Protein AF-A0A832ALT2-F1 (afdb_monomer_lite)

Structure (mmCIF, N/CA/C/O backbone):
data_AF-A0A832ALT2-F1
#
_entry.id   AF-A0A832ALT2-F1
#
loop_
_atom_site.group_PDB
_atom_site.id
_atom_site.type_symbol
_atom_site.label_atom_id
_atom_site.label_alt_id
_atom_site.label_comp_id
_atom_site.label_asym_id
_atom_site.label_entity_id
_atom_site.label_seq_id
_atom_site.pdbx_PDB_ins_code
_atom_site.Cartn_x
_atom_site.Cartn_y
_atom_site.Cartn_z
_atom_site.occupancy
_atom_site.B_iso_or_equiv
_atom_site.auth_seq_id
_atom_site.auth_comp_id
_atom_site.auth_asym_id
_atom_site.auth_atom_id
_atom_site.pdbx_PDB_model_num
ATOM 1 N N . MET A 1 1 ? -26.492 -22.035 75.663 1.00 55.47 1 MET A N 1
ATOM 2 C CA . MET A 1 1 ? -26.886 -22.664 74.379 1.00 55.47 1 MET A CA 1
ATOM 3 C C . MET A 1 1 ? -26.229 -22.007 73.159 1.00 55.47 1 MET A C 1
ATOM 5 O O . MET A 1 1 ? -25.799 -22.738 72.280 1.00 55.47 1 MET A O 1
ATOM 9 N N . LEU A 1 2 ? -26.019 -20.683 73.147 1.00 53.12 2 LEU A N 1
ATOM 10 C CA . LEU A 1 2 ? -25.371 -19.940 72.047 1.00 53.12 2 LEU A CA 1
ATOM 11 C C . LEU A 1 2 ? -23.963 -20.443 71.637 1.00 53.12 2 LEU A C 1
ATOM 13 O O . LEU A 1 2 ? -23.667 -20.552 70.454 1.00 53.12 2 LEU A O 1
ATOM 17 N N . LYS A 1 3 ? -23.114 -20.841 72.600 1.00 52.59 3 LYS A N 1
ATOM 18 C CA . LYS A 1 3 ? -21.759 -21.372 72.327 1.00 52.59 3 LYS A CA 1
ATOM 19 C C . LYS A 1 3 ? -21.738 -22.703 71.560 1.00 52.59 3 LYS A C 1
ATOM 21 O O . LYS A 1 3 ? -20.773 -22.965 70.860 1.00 52.59 3 LYS A O 1
ATOM 26 N N . ARG A 1 4 ? -22.777 -23.541 71.679 1.00 53.66 4 ARG A N 1
ATOM 27 C CA . ARG A 1 4 ? -22.851 -24.822 70.946 1.00 53.66 4 ARG A CA 1
ATOM 28 C C . ARG A 1 4 ? -23.316 -24.625 69.502 1.00 53.66 4 ARG A C 1
ATOM 30 O O . A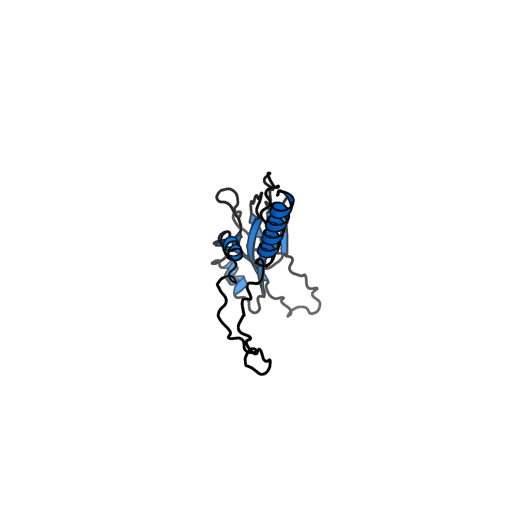RG A 1 4 ? -22.861 -25.344 68.625 1.00 53.66 4 ARG A O 1
ATOM 37 N N . ILE A 1 5 ? -24.150 -23.614 69.259 1.00 60.47 5 ILE A N 1
ATOM 38 C CA . ILE A 1 5 ? -24.626 -23.250 67.918 1.00 60.47 5 ILE A CA 1
ATOM 39 C C . ILE A 1 5 ? -23.485 -22.625 67.101 1.00 60.47 5 ILE A C 1
ATOM 41 O O . ILE A 1 5 ? -23.291 -23.010 65.955 1.00 60.47 5 ILE A O 1
ATOM 45 N N . LEU A 1 6 ? -22.660 -21.769 67.723 1.00 55.25 6 LEU A N 1
ATOM 46 C CA . LEU A 1 6 ? -21.513 -21.135 67.059 1.00 55.25 6 LEU A CA 1
ATOM 47 C C . LEU A 1 6 ? -20.457 -22.151 66.578 1.00 55.25 6 LEU A C 1
ATOM 49 O O . LEU A 1 6 ? -19.887 -21.996 65.502 1.00 55.25 6 LEU A O 1
ATOM 53 N N . VAL A 1 7 ? -20.213 -23.209 67.361 1.00 62.97 7 VAL A N 1
ATOM 54 C CA . VAL A 1 7 ? -19.255 -24.271 67.003 1.00 62.97 7 VAL A CA 1
ATOM 55 C C . VAL A 1 7 ? -19.782 -25.126 65.848 1.00 62.97 7 VAL A C 1
ATOM 57 O O . VAL A 1 7 ? -19.014 -25.469 64.955 1.00 62.97 7 VAL A O 1
ATOM 60 N N . LEU A 1 8 ? -21.088 -25.412 65.808 1.00 58.88 8 LEU A N 1
ATOM 61 C CA . LEU A 1 8 ? -21.700 -26.149 64.697 1.00 58.88 8 LEU A CA 1
ATOM 62 C C . LEU A 1 8 ? -21.696 -25.347 63.386 1.00 58.88 8 LEU A C 1
ATOM 64 O O . LEU A 1 8 ? -21.443 -25.924 62.331 1.00 58.88 8 LEU A O 1
ATOM 68 N N . THR A 1 9 ? -21.897 -24.026 63.436 1.00 60.84 9 THR A N 1
ATOM 69 C CA . THR A 1 9 ? -21.815 -23.174 62.237 1.00 60.84 9 THR A CA 1
ATOM 70 C C . THR A 1 9 ? -20.384 -23.012 61.724 1.00 60.84 9 THR A C 1
ATOM 72 O O . THR A 1 9 ? -20.178 -22.995 60.513 1.00 60.84 9 THR A O 1
ATOM 75 N N . LEU A 1 10 ? -19.383 -22.967 62.615 1.00 58.94 10 LEU A N 1
ATOM 76 C CA . LEU A 1 10 ? -17.975 -22.887 62.207 1.00 58.94 10 LEU A CA 1
ATOM 77 C C . LEU A 1 10 ? -17.486 -24.199 61.569 1.00 58.94 10 LEU A C 1
ATOM 79 O O . LEU A 1 10 ? -16.724 -24.172 60.607 1.00 58.94 10 LEU A O 1
ATOM 83 N N . LEU A 1 11 ? -17.959 -25.347 62.070 1.00 57.28 11 LEU A N 1
ATOM 84 C CA . LEU A 1 11 ? -17.593 -26.662 61.538 1.00 57.28 11 LEU A CA 1
ATOM 85 C C . LEU A 1 11 ? -18.241 -26.934 60.169 1.00 57.28 11 LEU A C 1
ATOM 87 O O . LEU A 1 11 ? -17.609 -27.527 59.300 1.00 57.28 11 LEU A O 1
ATOM 91 N N . SER A 1 12 ? -19.470 -26.454 59.945 1.00 57.53 12 SER A N 1
ATOM 92 C CA . SER A 1 12 ? -20.156 -26.586 58.650 1.00 57.53 12 SER A CA 1
ATOM 93 C C . SER A 1 12 ? -19.537 -25.695 57.560 1.00 57.53 12 SER A C 1
ATOM 95 O O . SER A 1 12 ? -19.446 -26.113 56.408 1.00 57.53 12 SER A O 1
ATOM 97 N N . GLY A 1 13 ? -19.019 -24.513 57.923 1.00 58.12 13 GLY A N 1
ATOM 98 C CA . GLY A 1 13 ? -18.281 -23.640 56.999 1.00 58.12 13 GLY A CA 1
ATOM 99 C C . GLY A 1 13 ? -16.938 -24.224 56.542 1.00 58.12 13 GLY A C 1
ATOM 100 O O . GLY A 1 13 ? -16.581 -24.085 55.377 1.00 58.12 13 GLY A O 1
ATOM 101 N N . LEU A 1 14 ? -16.233 -24.943 57.425 1.00 55.97 14 LEU A N 1
ATOM 102 C CA . LEU A 1 14 ? -14.943 -25.570 57.105 1.00 55.97 14 LEU A CA 1
ATOM 103 C C . LEU A 1 14 ? -15.088 -26.804 56.189 1.00 55.97 14 LEU A C 1
ATOM 105 O O . LEU A 1 14 ? -14.214 -27.082 55.369 1.00 55.97 14 LEU A O 1
ATOM 109 N N . LEU A 1 15 ? -16.213 -27.521 56.287 1.00 55.88 15 LEU A N 1
ATOM 110 C CA . LEU A 1 15 ? -16.548 -28.636 55.390 1.00 55.88 15 LEU A CA 1
ATOM 111 C C . LEU A 1 15 ? -16.975 -28.162 53.990 1.00 55.88 15 LEU A C 1
ATOM 113 O O . LEU A 1 15 ? -16.699 -28.850 53.011 1.00 55.88 15 LEU A O 1
ATOM 117 N N . ALA A 1 16 ? -17.571 -26.971 53.868 1.00 57.47 16 ALA A N 1
ATOM 118 C CA . ALA A 1 16 ? -17.923 -26.386 52.572 1.00 57.47 16 ALA A CA 1
ATOM 119 C C . ALA A 1 16 ? -16.702 -25.852 51.793 1.00 57.47 16 ALA A C 1
ATOM 121 O O . ALA A 1 16 ? -16.733 -25.805 50.566 1.00 57.47 16 ALA A O 1
ATOM 122 N N . SER A 1 17 ? -15.600 -25.514 52.477 1.00 54.78 17 SER A N 1
ATOM 123 C CA . SER A 1 17 ? -14.349 -25.071 51.837 1.00 54.78 17 SER A CA 1
ATOM 124 C C . SER A 1 17 ? -13.487 -26.195 51.244 1.00 54.78 17 SER A C 1
ATOM 126 O O . SER A 1 17 ? -12.517 -25.894 50.558 1.00 54.78 17 SER A O 1
ATOM 128 N N . MET A 1 18 ? -13.828 -27.474 51.457 1.00 55.78 18 MET A N 1
ATOM 129 C CA . MET A 1 18 ? -13.120 -28.608 50.832 1.00 55.78 18 MET A CA 1
ATOM 130 C C . MET A 1 18 ? -13.790 -29.138 49.554 1.00 55.78 18 MET A C 1
ATOM 132 O O . MET A 1 18 ? -13.273 -30.059 48.932 1.00 55.78 18 MET A O 1
ATOM 136 N N . ALA A 1 19 ? -14.911 -28.548 49.126 1.00 56.38 19 ALA A N 1
ATOM 137 C CA . ALA A 1 19 ? -15.573 -28.883 47.860 1.00 56.38 19 ALA A CA 1
ATOM 138 C C . ALA A 1 19 ? -15.170 -27.952 46.693 1.00 56.38 19 ALA A C 1
ATOM 140 O O . ALA A 1 19 ? -15.783 -27.990 45.627 1.00 56.38 19 ALA A O 1
ATOM 141 N N . GLY A 1 20 ? -14.158 -27.099 46.890 1.00 53.84 20 GLY A N 1
ATOM 142 C CA . GLY A 1 20 ? -13.633 -26.185 45.877 1.00 53.84 20 GLY A CA 1
ATOM 143 C C . GLY A 1 20 ? -12.270 -26.634 45.354 1.00 53.84 20 GLY A C 1
ATOM 144 O O . GLY A 1 20 ? -11.286 -26.541 46.077 1.00 53.84 20 GLY A O 1
ATOM 145 N N . CYS A 1 21 ? -12.243 -27.037 44.080 1.00 57.75 21 CYS A N 1
ATOM 146 C CA . CYS A 1 21 ? -11.074 -27.303 43.226 1.00 57.75 21 CYS A CA 1
ATOM 147 C C . CYS A 1 21 ? -10.346 -28.652 43.400 1.00 57.75 21 CYS A C 1
ATOM 149 O O . CYS A 1 21 ? -9.280 -28.734 43.992 1.00 57.75 21 CYS A O 1
ATOM 151 N N . SER A 1 22 ? -10.833 -29.678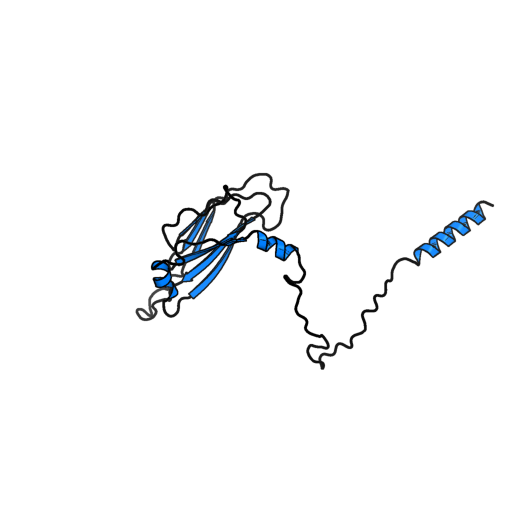 42.702 1.00 43.88 22 SER A N 1
ATOM 152 C CA . SER A 1 22 ? -10.097 -30.168 41.526 1.00 43.88 22 SER A CA 1
ATOM 153 C C . SER A 1 22 ? -11.078 -30.884 40.606 1.00 43.88 22 SER A C 1
ATOM 155 O O . SER A 1 22 ? -11.559 -31.973 40.908 1.00 43.88 22 SER A O 1
ATOM 157 N N . LYS A 1 23 ? -11.422 -30.262 39.476 1.00 45.81 23 LYS A N 1
ATOM 158 C CA . LYS A 1 23 ? -11.780 -31.067 38.312 1.00 45.81 23 LYS A CA 1
ATOM 159 C C . LYS A 1 23 ? -10.454 -31.616 37.810 1.00 45.81 23 LYS A C 1
ATOM 161 O O . LYS A 1 23 ? -9.811 -30.970 36.985 1.00 45.81 23 LYS A O 1
ATOM 166 N N . ASP A 1 24 ? -10.068 -32.782 38.317 1.00 47.28 24 ASP A N 1
ATOM 167 C CA . ASP A 1 24 ? -9.125 -33.644 37.619 1.00 47.28 24 ASP A CA 1
ATOM 168 C C . ASP A 1 24 ? -9.802 -34.010 36.302 1.00 47.28 24 ASP A C 1
ATOM 170 O O . ASP A 1 24 ? -10.563 -34.971 36.183 1.00 47.28 24 ASP A O 1
ATOM 174 N N . SER A 1 25 ? -9.578 -33.167 35.301 1.00 45.62 25 SER A N 1
ATOM 175 C CA . SER A 1 25 ? -9.679 -33.601 33.925 1.00 45.62 25 SER A CA 1
ATOM 176 C C . SER A 1 25 ? -8.489 -34.530 33.777 1.00 45.62 25 SER A C 1
ATOM 178 O O . SER A 1 25 ? -7.381 -34.074 33.509 1.00 45.62 25 SER A O 1
ATOM 180 N N . ALA A 1 26 ? -8.691 -35.815 34.072 1.00 46.59 26 ALA A N 1
ATOM 181 C CA . ALA A 1 26 ? -7.773 -36.853 33.652 1.00 46.59 26 ALA A CA 1
ATOM 182 C C . ALA A 1 26 ? -7.756 -36.795 32.124 1.00 46.59 26 ALA A C 1
ATOM 184 O O . ALA A 1 26 ? -8.550 -37.444 31.444 1.00 46.59 26 ALA A O 1
ATOM 185 N N . SER A 1 27 ? -6.909 -35.917 31.589 1.00 52.47 27 SER A N 1
ATOM 186 C CA . SER A 1 27 ? -6.460 -36.026 30.218 1.00 52.47 27 SER A CA 1
ATOM 187 C C . SER A 1 27 ? -5.858 -37.425 30.146 1.00 52.47 27 SER A C 1
ATOM 189 O O . SER A 1 27 ? -5.028 -37.736 31.007 1.00 52.47 27 SER A O 1
ATOM 191 N N . PRO A 1 28 ? -6.329 -38.308 29.251 1.00 57.75 28 PRO A N 1
ATOM 192 C CA . PRO A 1 28 ? -5.763 -39.642 29.155 1.00 57.75 28 PRO A CA 1
ATOM 193 C C . PRO A 1 28 ? -4.247 -39.486 29.042 1.00 57.75 28 PRO A C 1
ATOM 195 O O . PRO A 1 28 ? -3.777 -38.701 28.217 1.00 57.75 28 PRO A O 1
ATOM 198 N N . GLU A 1 29 ? -3.500 -40.159 29.920 1.00 57.25 29 GLU A N 1
ATOM 199 C CA . GLU A 1 29 ? -2.045 -40.243 29.836 1.00 57.25 29 GLU A CA 1
ATOM 200 C C . GLU A 1 29 ? -1.718 -40.943 28.518 1.00 57.25 29 GLU A C 1
ATOM 202 O O . GLU A 1 29 ? -1.646 -42.165 28.414 1.00 57.25 29 GLU A O 1
ATOM 207 N N . GLN A 1 30 ? -1.623 -40.152 27.458 1.00 63.81 30 GLN A N 1
ATOM 208 C CA . GLN A 1 30 ? -1.109 -40.601 26.189 1.00 63.81 30 GLN A CA 1
ATOM 209 C C . GLN A 1 30 ? 0.388 -40.774 26.434 1.00 63.81 30 GLN A C 1
ATOM 211 O O . GLN A 1 30 ? 1.071 -39.807 26.772 1.00 63.81 30 GLN A O 1
ATOM 216 N N . GLU A 1 31 ? 0.893 -42.008 26.359 1.00 69.62 31 GLU A N 1
ATOM 217 C CA . GLU A 1 31 ? 2.334 -42.268 26.397 1.00 69.62 31 GLU A CA 1
ATOM 218 C C . GLU A 1 31 ? 2.965 -41.639 25.154 1.00 69.62 31 GLU A C 1
ATOM 220 O O . GLU A 1 31 ? 3.117 -42.283 24.117 1.00 69.62 31 GLU A O 1
ATOM 225 N N . LEU A 1 32 ? 3.277 -40.350 25.252 1.00 78.44 32 LEU A N 1
ATOM 226 C CA . LEU A 1 32 ? 3.966 -39.590 24.228 1.00 78.44 32 LEU A CA 1
ATOM 227 C C . LEU A 1 32 ? 5.422 -40.040 24.222 1.00 78.44 32 LEU A C 1
ATOM 229 O O . LEU A 1 32 ? 6.174 -39.802 25.169 1.00 78.44 32 LEU A O 1
ATOM 233 N N . SER A 1 33 ? 5.822 -40.713 23.151 1.00 82.12 33 SER A N 1
ATOM 234 C CA . SER A 1 33 ? 7.193 -41.166 22.971 1.00 82.12 33 SER A CA 1
ATOM 235 C C . SER A 1 33 ? 7.767 -40.601 21.687 1.00 82.12 33 SER A C 1
ATOM 237 O O . SER A 1 33 ? 7.178 -40.728 20.619 1.00 82.12 33 SER A O 1
ATOM 239 N N . ILE A 1 34 ? 8.982 -40.057 21.768 1.00 81.94 34 ILE A N 1
ATOM 240 C CA . ILE A 1 34 ? 9.743 -39.584 20.599 1.00 81.94 34 ILE A CA 1
ATOM 241 C C . ILE A 1 34 ? 10.001 -40.730 19.600 1.00 81.94 34 ILE A C 1
ATOM 243 O O . ILE A 1 34 ? 10.222 -40.486 18.418 1.00 81.94 34 ILE A O 1
ATOM 247 N N . ALA A 1 35 ? 9.942 -41.989 20.051 1.00 88.31 35 ALA A N 1
ATOM 248 C CA . ALA A 1 35 ? 10.072 -43.158 19.183 1.00 88.31 35 ALA A CA 1
ATOM 249 C C . ALA A 1 35 ? 8.806 -43.450 18.351 1.00 88.31 35 ALA A C 1
ATOM 251 O O . ALA A 1 35 ? 8.868 -44.235 17.406 1.00 88.31 35 ALA A O 1
ATOM 252 N N . GLN A 1 36 ? 7.662 -42.852 18.694 1.00 87.25 36 GLN A N 1
ATOM 253 C CA . GLN A 1 36 ? 6.419 -42.978 17.937 1.00 87.25 36 GLN A CA 1
ATOM 254 C C . GLN A 1 36 ? 6.365 -41.934 16.817 1.00 87.25 36 GLN A C 1
ATOM 256 O O . GLN A 1 36 ? 6.928 -40.842 16.913 1.00 87.25 36 GLN A O 1
ATOM 261 N N . GLN A 1 37 ? 5.647 -42.257 15.742 1.00 84.12 37 GLN A N 1
ATOM 262 C CA . GLN A 1 37 ? 5.414 -41.326 14.641 1.00 84.12 37 GLN A CA 1
ATOM 263 C C . GLN A 1 37 ? 4.720 -40.056 15.166 1.00 84.12 37 GLN A C 1
ATOM 265 O O . GLN A 1 37 ? 3.749 -40.150 15.914 1.00 84.12 37 GLN A O 1
ATOM 270 N N . PHE A 1 38 ? 5.266 -38.882 14.826 1.00 85.44 38 PHE A N 1
ATOM 271 C CA . PHE A 1 38 ? 4.850 -37.574 15.360 1.00 85.44 38 PHE A CA 1
ATOM 272 C C . PHE A 1 38 ? 4.812 -37.498 16.899 1.00 85.44 38 PHE A C 1
ATOM 274 O O . PHE A 1 38 ? 4.021 -36.751 17.462 1.00 85.44 38 PHE A O 1
ATOM 281 N N . GLY A 1 39 ? 5.649 -38.271 17.600 1.00 88.44 39 GLY A N 1
ATOM 282 C CA . GLY A 1 39 ? 5.726 -38.232 19.063 1.00 88.44 39 GLY A CA 1
ATOM 283 C C . GLY A 1 39 ? 4.513 -38.834 19.781 1.00 88.44 39 GLY A C 1
ATOM 284 O O . GLY A 1 39 ? 4.313 -38.546 20.958 1.00 88.44 39 GLY A O 1
ATOM 285 N N . GLY A 1 40 ? 3.682 -39.614 19.077 1.00 86.38 40 GLY A N 1
ATOM 286 C CA . GLY A 1 40 ? 2.425 -40.150 19.610 1.00 86.38 40 GLY A CA 1
ATOM 287 C C . GLY A 1 40 ? 1.212 -39.240 19.386 1.00 86.38 40 GLY A C 1
ATOM 288 O O . GLY A 1 40 ? 0.096 -39.618 19.746 1.00 86.38 40 GLY A O 1
ATOM 289 N N . PHE A 1 41 ? 1.402 -38.076 18.754 1.00 84.88 41 PHE A N 1
ATOM 290 C CA . PHE A 1 41 ? 0.314 -37.201 18.325 1.00 84.88 41 PHE A CA 1
ATOM 291 C C . PHE A 1 41 ? -0.269 -37.658 16.983 1.00 84.88 41 PHE A C 1
ATOM 293 O O . PHE A 1 41 ? 0.451 -38.087 16.082 1.00 84.88 41 PHE A O 1
ATOM 300 N N . THR A 1 42 ? -1.589 -37.544 16.833 1.00 87.25 42 THR A N 1
ATOM 301 C CA . THR A 1 42 ? -2.243 -37.696 15.526 1.00 87.25 42 THR A CA 1
ATOM 302 C C . THR A 1 42 ? -2.317 -36.314 14.885 1.00 87.25 42 THR A C 1
ATOM 304 O O . THR A 1 42 ? -2.985 -35.453 15.455 1.00 87.25 42 THR A O 1
ATOM 307 N N . PRO A 1 43 ? -1.642 -36.061 13.750 1.00 88.25 43 PRO A N 1
ATOM 308 C CA . PRO A 1 43 ? -1.800 -34.799 13.047 1.00 88.25 43 PRO A CA 1
ATOM 309 C C . PRO A 1 43 ? -3.245 -34.696 12.558 1.00 88.25 43 PRO A C 1
ATOM 311 O O . PRO A 1 43 ? -3.734 -35.565 11.837 1.00 88.25 43 PRO A O 1
ATOM 314 N N . THR A 1 44 ? -3.930 -33.647 12.986 1.00 90.06 44 THR A N 1
ATOM 315 C CA . THR A 1 44 ? -5.255 -33.276 12.498 1.00 90.06 44 THR A CA 1
ATOM 316 C C . THR A 1 44 ? -5.156 -31.925 11.823 1.00 90.06 44 THR A C 1
ATOM 318 O O . THR A 1 44 ? -4.320 -31.108 12.213 1.00 90.06 44 THR A O 1
ATOM 321 N N . ASP A 1 45 ? -6.027 -31.683 10.848 1.00 92.81 45 ASP A N 1
ATOM 322 C CA . ASP A 1 45 ? -6.159 -30.352 10.274 1.00 92.81 45 ASP A CA 1
ATOM 323 C C . ASP A 1 45 ? -6.518 -29.362 11.380 1.00 92.81 45 ASP A C 1
ATOM 325 O O . ASP A 1 45 ? -7.374 -29.615 12.235 1.00 92.81 45 ASP A O 1
ATOM 329 N N . GLU A 1 46 ? -5.815 -28.242 11.374 1.00 89.44 46 GLU A N 1
ATOM 330 C CA . GLU A 1 46 ? -6.101 -27.145 12.270 1.00 89.44 46 GLU A CA 1
ATOM 331 C C . GLU A 1 46 ? -7.453 -26.516 11.921 1.00 89.44 46 GLU A C 1
ATOM 333 O O . GLU A 1 46 ? -7.866 -26.479 10.756 1.00 89.44 46 GLU A O 1
ATOM 338 N N . ALA A 1 47 ? -8.166 -26.025 12.938 1.00 89.38 47 ALA A N 1
ATOM 339 C CA . ALA A 1 47 ? -9.372 -25.248 12.696 1.00 89.38 47 ALA A CA 1
ATOM 340 C C . ALA A 1 47 ? -9.026 -24.038 11.805 1.00 89.38 47 ALA A C 1
ATOM 342 O O . ALA A 1 47 ? -7.945 -23.463 11.960 1.00 89.38 47 ALA A O 1
ATOM 343 N N . PRO A 1 48 ? -9.918 -23.612 10.891 1.00 83.62 48 PRO A N 1
ATOM 344 C CA . PRO A 1 48 ? -9.706 -22.391 10.124 1.00 83.62 48 PRO A CA 1
ATOM 345 C C . PRO A 1 48 ? -9.276 -21.240 11.035 1.00 83.62 48 PRO A C 1
ATOM 347 O O . PRO A 1 48 ? -9.820 -21.079 12.129 1.00 83.62 48 PRO A O 1
ATOM 350 N N . ASN A 1 49 ? -8.284 -20.469 10.589 1.00 81.81 49 ASN A N 1
ATOM 351 C CA . ASN A 1 49 ? -7.714 -19.359 11.352 1.00 81.81 49 ASN A CA 1
ATOM 352 C C . ASN A 1 49 ? -7.231 -19.765 12.755 1.00 81.81 49 ASN A C 1
ATOM 354 O O . ASN A 1 49 ? -7.392 -19.003 13.698 1.00 81.81 49 ASN A O 1
ATOM 358 N N . PHE A 1 50 ? -6.666 -20.969 12.915 1.00 88.56 50 PHE A N 1
ATOM 359 C CA . PHE A 1 50 ? -6.148 -21.471 14.199 1.00 88.56 50 PHE A CA 1
ATOM 360 C C . PHE A 1 50 ? -7.226 -21.537 15.303 1.00 88.56 50 PHE A C 1
ATOM 362 O O . PHE A 1 50 ? -6.923 -21.565 16.494 1.00 88.56 50 PHE A O 1
ATOM 369 N N . GLY A 1 51 ? -8.509 -21.547 14.914 1.00 86.00 51 GLY A N 1
ATOM 370 C CA . GLY A 1 51 ? -9.640 -21.449 15.839 1.00 86.00 51 GLY A CA 1
ATOM 371 C C . GLY A 1 51 ? -9.833 -20.061 16.460 1.00 86.00 51 GLY A C 1
ATOM 372 O O . GLY A 1 51 ? -10.644 -19.928 17.376 1.00 86.00 51 GLY A O 1
ATOM 373 N N . ASP A 1 52 ? -9.120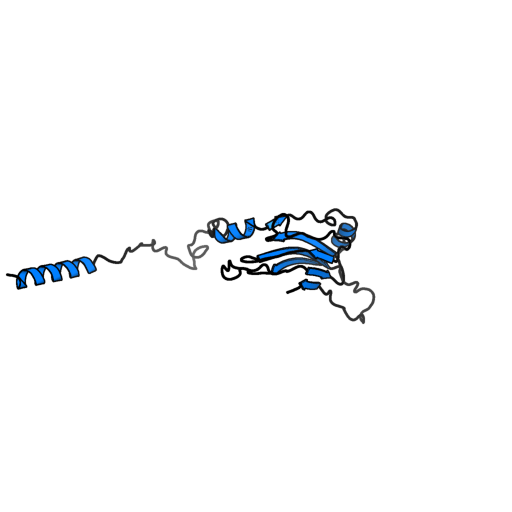 -19.045 15.970 1.00 82.31 52 ASP A N 1
ATOM 374 C CA . ASP A 1 52 ? -9.186 -17.671 16.451 1.00 82.31 52 ASP A CA 1
ATOM 375 C C . ASP A 1 52 ? -10.181 -16.842 15.605 1.00 82.31 52 ASP A C 1
ATOM 377 O O . ASP A 1 52 ? -9.937 -16.557 14.422 1.00 82.31 52 ASP A O 1
ATOM 381 N N . PRO A 1 53 ? -11.339 -16.455 16.173 1.00 79.69 53 PRO A N 1
ATOM 382 C CA . PRO A 1 53 ? -12.315 -15.638 15.463 1.00 79.69 53 PRO A CA 1
ATOM 383 C C . PRO A 1 53 ? -11.791 -14.229 15.149 1.00 79.69 53 PRO A C 1
ATOM 385 O O . PRO A 1 53 ? -12.216 -13.651 14.145 1.00 79.69 53 PRO A O 1
ATOM 388 N N . ASP A 1 54 ? -10.847 -13.694 15.926 1.00 73.44 54 ASP A N 1
ATOM 389 C CA . ASP A 1 54 ? -10.331 -12.335 15.747 1.00 73.44 54 ASP A CA 1
ATOM 390 C C . ASP A 1 54 ? -9.453 -12.242 14.491 1.00 73.44 54 ASP A C 1
ATOM 392 O O . ASP A 1 54 ? -9.524 -11.263 13.742 1.00 73.44 54 ASP A O 1
ATOM 396 N N . LEU A 1 55 ? -8.726 -13.318 14.162 1.00 69.81 55 LEU A N 1
ATOM 397 C CA . LEU A 1 55 ? -8.011 -13.442 12.885 1.00 69.81 55 LEU A CA 1
ATOM 398 C C . LEU A 1 55 ? -8.963 -13.407 11.680 1.00 69.81 55 LEU A C 1
ATOM 400 O O . LEU A 1 55 ? -8.598 -12.929 10.608 1.00 69.81 55 LEU A O 1
ATOM 404 N N . THR A 1 56 ? -10.199 -13.880 11.853 1.00 67.69 56 THR A N 1
ATOM 405 C CA . THR A 1 56 ? -11.226 -13.837 10.801 1.00 67.69 56 THR A CA 1
ATOM 406 C C . THR A 1 56 ? -11.790 -12.428 10.637 1.00 67.69 56 THR A C 1
ATOM 408 O O . THR A 1 56 ? -12.001 -11.971 9.514 1.00 67.69 56 THR A O 1
ATOM 411 N N . ALA A 1 57 ? -12.017 -11.728 11.751 1.00 68.69 57 ALA A N 1
ATOM 412 C CA . ALA A 1 57 ? -12.547 -10.370 11.750 1.00 68.69 57 ALA A CA 1
ATOM 413 C C . ALA A 1 57 ? -11.594 -9.379 11.062 1.00 68.69 57 ALA A C 1
ATOM 415 O O . ALA A 1 57 ? -12.053 -8.533 10.298 1.00 68.69 57 ALA A O 1
ATOM 416 N N . GLY A 1 58 ? -10.278 -9.530 11.250 1.00 64.38 58 GLY A N 1
ATOM 417 C CA . GLY A 1 58 ? -9.278 -8.683 10.587 1.00 64.38 58 GLY A CA 1
ATOM 418 C C . GLY A 1 58 ? -9.253 -8.813 9.057 1.00 64.38 58 GLY A C 1
ATOM 419 O O . GLY A 1 58 ? -8.975 -7.840 8.363 1.00 64.38 58 GLY A O 1
ATOM 420 N N . LEU A 1 59 ? -9.599 -9.984 8.509 1.00 63.91 59 LEU A N 1
ATOM 421 C CA . LEU A 1 59 ? -9.643 -10.212 7.057 1.00 63.91 59 LEU A CA 1
ATOM 422 C C . LEU A 1 59 ? -10.890 -9.616 6.386 1.00 63.91 59 LEU A C 1
ATOM 424 O O . LEU A 1 59 ? -10.868 -9.351 5.187 1.00 63.91 59 LEU A O 1
ATOM 428 N N . ALA A 1 60 ? -11.974 -9.399 7.138 1.00 61.75 60 ALA A N 1
ATOM 429 C CA . ALA A 1 60 ? -13.227 -8.850 6.609 1.00 61.75 60 ALA A CA 1
ATOM 430 C C . ALA A 1 60 ? -13.124 -7.367 6.203 1.00 61.75 60 ALA A C 1
ATOM 432 O O . ALA A 1 60 ? -14.032 -6.838 5.566 1.00 61.75 60 ALA A O 1
ATOM 433 N N . VAL A 1 61 ? -12.024 -6.713 6.577 1.00 78.88 61 VAL A N 1
ATOM 434 C CA . VAL A 1 61 ? -11.757 -5.286 6.372 1.00 78.88 61 VAL A CA 1
ATOM 435 C C . VAL A 1 61 ? -10.953 -5.035 5.081 1.00 78.88 61 VAL A C 1
ATOM 437 O O . VAL A 1 61 ? -10.706 -3.894 4.697 1.00 78.88 61 VAL A O 1
ATOM 440 N N . GLU A 1 62 ? -10.558 -6.097 4.369 1.00 88.12 62 GLU A N 1
ATOM 441 C CA . GLU A 1 62 ? -9.845 -5.995 3.094 1.00 88.12 62 GLU A CA 1
ATOM 442 C C . GLU A 1 62 ? -10.805 -6.037 1.899 1.00 88.12 62 GLU A C 1
ATOM 444 O O . GLU A 1 62 ? -11.626 -6.947 1.768 1.00 88.12 62 GLU A O 1
ATOM 449 N N . ALA A 1 63 ? -10.643 -5.096 0.970 1.00 91.50 63 ALA A N 1
ATOM 450 C CA . ALA A 1 63 ? -11.371 -5.066 -0.293 1.00 91.50 63 ALA A CA 1
ATOM 451 C C . ALA A 1 63 ? -10.409 -5.252 -1.469 1.00 91.50 63 ALA A C 1
ATOM 453 O O . ALA A 1 63 ? -9.324 -4.670 -1.509 1.00 91.50 63 ALA A O 1
ATOM 454 N N . GLU A 1 64 ? -10.799 -6.070 -2.449 1.00 93.62 64 GLU A N 1
ATOM 455 C CA . GLU A 1 64 ? -10.034 -6.190 -3.690 1.00 93.62 64 GLU A CA 1
ATOM 456 C C . GLU A 1 64 ? -10.077 -4.881 -4.478 1.00 93.62 64 GLU A C 1
ATOM 458 O O . GLU A 1 64 ? -11.131 -4.267 -4.640 1.00 93.62 64 GLU A O 1
ATOM 463 N N . TYR A 1 65 ? -8.920 -4.480 -4.998 1.00 93.62 65 TYR A N 1
ATOM 464 C CA . TYR A 1 65 ? -8.786 -3.294 -5.827 1.00 93.62 65 TYR A CA 1
ATOM 465 C C . TYR A 1 65 ? -8.476 -3.699 -7.269 1.00 93.62 65 TYR A C 1
ATOM 467 O O . TYR A 1 65 ? -7.498 -4.404 -7.532 1.00 93.62 65 TYR A O 1
ATOM 475 N N . ASN A 1 66 ? -9.308 -3.247 -8.210 1.00 93.19 66 ASN A N 1
ATOM 476 C CA . ASN A 1 66 ? -9.102 -3.497 -9.633 1.00 93.19 66 ASN A CA 1
ATOM 477 C C . ASN A 1 66 ? -8.171 -2.435 -10.232 1.00 93.19 66 ASN A C 1
ATOM 479 O O . ASN A 1 66 ? -8.618 -1.406 -10.739 1.00 93.19 66 ASN A O 1
ATOM 483 N N . ASP A 1 67 ? -6.867 -2.672 -10.122 1.00 91.19 67 ASP A N 1
ATOM 484 C CA . ASP A 1 67 ? -5.852 -1.753 -10.625 1.00 91.19 67 ASP A CA 1
ATOM 485 C C . ASP A 1 67 ? -5.867 -1.651 -12.154 1.00 91.19 67 ASP A C 1
ATOM 487 O O . ASP A 1 67 ? -5.813 -2.662 -12.854 1.00 91.19 67 ASP A O 1
ATOM 491 N N . ILE A 1 68 ? -5.867 -0.421 -12.676 1.00 91.25 68 ILE A N 1
ATOM 492 C CA . ILE A 1 68 ? -5.880 -0.147 -14.120 1.00 91.25 68 ILE A CA 1
ATOM 493 C C . ILE A 1 68 ? -4.677 -0.745 -14.856 1.00 91.25 68 ILE A C 1
ATOM 495 O O . ILE A 1 68 ? -4.746 -0.972 -16.063 1.00 91.25 68 ILE A O 1
ATOM 499 N N . TYR A 1 69 ? -3.570 -0.987 -14.149 1.00 88.81 69 TYR A N 1
ATOM 500 C CA . TYR A 1 69 ? -2.380 -1.558 -14.751 1.00 88.81 69 TYR A CA 1
ATOM 501 C C . TYR A 1 69 ? -2.433 -3.080 -14.839 1.00 88.81 69 TYR A C 1
ATOM 503 O O . TYR A 1 69 ? -1.645 -3.622 -15.603 1.00 88.81 69 TYR A O 1
ATOM 511 N N . LEU A 1 70 ? -3.343 -3.768 -14.139 1.00 85.62 70 LEU A N 1
ATOM 512 C CA . LEU A 1 70 ? -3.356 -5.234 -14.065 1.00 85.62 70 LEU A CA 1
ATOM 513 C C . LEU A 1 70 ? -3.428 -5.911 -15.444 1.00 85.62 70 LEU A C 1
ATOM 515 O O . LEU A 1 70 ? -2.720 -6.884 -15.676 1.00 85.62 70 LEU A O 1
ATOM 519 N N . ASP A 1 71 ? -4.221 -5.345 -16.354 1.00 80.38 71 ASP A N 1
ATOM 520 C CA . ASP A 1 71 ? -4.425 -5.847 -17.720 1.00 80.38 71 ASP A CA 1
ATOM 521 C C . ASP A 1 71 ? -3.799 -4.918 -18.779 1.00 80.38 71 ASP A C 1
ATOM 523 O O . ASP A 1 71 ? -4.197 -4.895 -19.946 1.00 80.38 71 ASP A O 1
ATOM 527 N N . SER A 1 72 ? -2.846 -4.077 -18.369 1.00 80.56 72 SER A N 1
ATOM 528 C CA . SER A 1 72 ? -2.213 -3.104 -19.259 1.00 80.56 72 SER A CA 1
ATOM 529 C C . SER A 1 72 ? -0.986 -3.681 -19.966 1.00 80.56 72 SER A C 1
ATOM 531 O O . SER A 1 72 ? -0.221 -4.462 -19.398 1.00 80.56 72 SER A O 1
ATOM 533 N N . LEU A 1 73 ? -0.710 -3.189 -21.178 1.00 72.38 73 LEU A N 1
ATOM 534 C CA . LEU A 1 73 ? 0.551 -3.481 -21.876 1.00 72.38 73 LEU A CA 1
ATOM 535 C C . LEU A 1 73 ? 1.783 -3.064 -21.050 1.00 72.38 73 LEU A C 1
ATOM 537 O O . LEU A 1 73 ? 2.846 -3.676 -21.160 1.00 72.38 73 LEU A O 1
ATOM 541 N N . ASP A 1 74 ? 1.643 -2.048 -20.195 1.00 71.75 74 ASP A N 1
ATOM 542 C CA . ASP A 1 74 ? 2.707 -1.598 -19.299 1.00 71.75 74 ASP A CA 1
ATOM 543 C C . ASP A 1 74 ? 3.034 -2.632 -18.218 1.00 71.75 74 ASP A C 1
ATOM 545 O O . ASP A 1 74 ? 4.200 -2.741 -17.827 1.00 71.75 74 ASP A O 1
ATOM 549 N N . TYR A 1 75 ? 2.049 -3.403 -17.757 1.00 75.94 75 TYR A N 1
ATOM 550 C CA . TYR A 1 75 ? 2.257 -4.524 -16.842 1.00 75.94 75 TYR A CA 1
ATOM 551 C C . TYR A 1 75 ? 2.923 -5.697 -17.550 1.00 75.94 75 TYR A C 1
ATOM 553 O O . TYR A 1 75 ? 3.962 -6.170 -17.085 1.00 75.94 75 TYR A O 1
ATOM 561 N N . ASP A 1 76 ? 2.422 -6.079 -18.726 1.00 75.25 76 ASP A N 1
ATOM 562 C CA . ASP A 1 76 ? 3.024 -7.143 -19.534 1.00 75.25 76 ASP A CA 1
ATOM 563 C C . ASP A 1 76 ? 4.487 -6.847 -19.884 1.00 75.25 76 ASP A C 1
ATOM 565 O O . ASP A 1 76 ? 5.318 -7.756 -19.891 1.00 75.25 76 ASP A O 1
ATOM 569 N N . SER A 1 77 ? 4.829 -5.575 -20.123 1.00 73.12 77 SER A N 1
ATOM 570 C CA . SER A 1 77 ? 6.205 -5.149 -20.417 1.00 73.12 77 SER A CA 1
ATOM 571 C C . SER A 1 77 ? 7.187 -5.388 -19.266 1.00 73.12 77 SER A C 1
ATOM 573 O O . SER A 1 77 ? 8.390 -5.483 -19.496 1.00 73.12 77 SER A O 1
ATOM 575 N N . VAL A 1 78 ? 6.684 -5.465 -18.031 1.00 71.00 78 VAL A N 1
ATOM 576 C CA . VAL A 1 78 ? 7.488 -5.621 -16.817 1.00 71.00 78 VAL A CA 1
ATOM 577 C C . VAL A 1 78 ? 7.448 -7.070 -16.347 1.00 71.00 78 VAL A C 1
ATOM 579 O O . VAL A 1 78 ? 8.497 -7.675 -16.151 1.00 71.00 78 VAL A O 1
ATOM 582 N N . VAL A 1 79 ? 6.263 -7.664 -16.217 1.00 77.12 79 VAL A N 1
ATOM 583 C CA . VAL A 1 79 ? 6.089 -9.010 -15.644 1.00 77.12 79 VAL A CA 1
ATOM 584 C C . VAL A 1 79 ? 6.658 -10.110 -16.534 1.00 77.12 79 VAL A C 1
ATOM 586 O O . VAL A 1 79 ? 7.150 -11.112 -16.020 1.00 77.12 79 VAL A O 1
ATOM 589 N N . ASN A 1 80 ? 6.669 -9.910 -17.853 1.00 78.94 80 ASN A N 1
ATOM 590 C CA . ASN A 1 80 ? 7.219 -10.889 -18.789 1.00 78.94 80 ASN A CA 1
ATOM 591 C C . ASN A 1 80 ? 8.740 -10.761 -18.990 1.00 78.94 80 ASN A C 1
ATOM 593 O O . ASN A 1 80 ? 9.305 -11.465 -19.831 1.00 78.94 80 ASN A O 1
ATOM 597 N N . LEU A 1 81 ? 9.425 -9.879 -18.248 1.00 75.06 81 LEU A N 1
ATOM 598 C CA . LEU A 1 81 ? 10.881 -9.790 -18.318 1.00 75.06 81 LEU A CA 1
ATOM 599 C C . LEU A 1 81 ? 11.521 -11.067 -17.750 1.00 75.06 81 LEU A C 1
ATOM 601 O O . LEU A 1 81 ? 11.183 -11.490 -16.638 1.00 75.06 81 LEU A O 1
ATOM 605 N N . PRO A 1 82 ? 12.490 -11.673 -18.463 1.00 70.81 82 PRO A N 1
ATOM 606 C CA . PRO A 1 82 ? 13.251 -12.779 -17.907 1.00 70.81 82 PRO A CA 1
ATOM 607 C C . PRO A 1 82 ? 13.982 -12.298 -16.645 1.00 70.81 82 PRO A C 1
ATOM 609 O O . PRO A 1 82 ? 14.689 -11.297 -16.687 1.00 70.81 82 PRO A O 1
ATOM 612 N N . ALA A 1 83 ? 13.809 -13.022 -15.535 1.00 80.81 83 ALA A N 1
ATOM 613 C CA . ALA A 1 83 ? 14.403 -12.731 -14.223 1.00 80.81 83 ALA A CA 1
ATOM 614 C C . ALA A 1 83 ? 13.881 -11.474 -13.491 1.00 80.81 83 ALA A C 1
ATOM 616 O O . ALA A 1 83 ? 14.632 -10.826 -12.760 1.00 80.81 83 ALA A O 1
ATOM 617 N N . ILE A 1 84 ? 12.595 -11.136 -13.629 1.00 87.25 84 ILE A N 1
ATOM 618 C CA . ILE A 1 84 ? 11.984 -10.124 -12.759 1.00 87.25 84 ILE A CA 1
ATOM 619 C C . ILE A 1 84 ? 11.922 -10.570 -11.290 1.00 87.25 84 ILE A C 1
ATOM 621 O O . ILE A 1 84 ? 11.588 -11.715 -10.987 1.00 87.25 84 ILE A O 1
ATOM 625 N N . ASN A 1 85 ? 12.196 -9.640 -10.372 1.00 88.88 85 ASN A N 1
ATOM 626 C CA . ASN A 1 85 ? 11.954 -9.839 -8.948 1.00 88.88 85 ASN A CA 1
ATOM 627 C C . ASN A 1 85 ? 10.579 -9.276 -8.580 1.00 88.88 85 ASN A C 1
ATOM 629 O O . ASN A 1 85 ? 10.303 -8.098 -8.819 1.00 88.88 85 ASN A O 1
ATOM 633 N N . ALA A 1 86 ? 9.729 -10.113 -7.990 1.00 91.56 86 ALA A N 1
ATOM 634 C CA . ALA A 1 86 ? 8.415 -9.722 -7.497 1.00 91.56 86 ALA A CA 1
ATOM 635 C C . ALA A 1 86 ? 8.396 -9.753 -5.964 1.00 91.56 86 ALA A C 1
ATOM 637 O O . ALA A 1 86 ? 8.804 -10.741 -5.353 1.00 91.56 86 ALA A O 1
ATOM 638 N N . TYR A 1 87 ? 7.894 -8.683 -5.352 1.00 94.94 87 TYR A N 1
ATOM 639 C CA . TYR A 1 87 ? 7.740 -8.560 -3.904 1.00 94.94 87 TYR A CA 1
ATOM 640 C C . TYR A 1 87 ? 6.288 -8.252 -3.557 1.00 94.94 87 TYR A C 1
ATOM 642 O O . TYR A 1 87 ? 5.595 -7.563 -4.302 1.00 94.94 87 TYR A O 1
ATOM 650 N N . ALA A 1 88 ? 5.840 -8.733 -2.402 1.00 96.06 88 ALA A N 1
ATOM 651 C CA . ALA A 1 88 ? 4.559 -8.363 -1.823 1.00 96.06 88 ALA A CA 1
ATOM 652 C C . ALA A 1 88 ? 4.805 -7.425 -0.640 1.00 96.06 88 ALA A C 1
ATOM 654 O O . ALA A 1 88 ? 5.533 -7.780 0.286 1.00 96.06 88 ALA A O 1
ATOM 655 N N . LEU A 1 89 ? 4.206 -6.238 -0.684 1.00 96.56 89 LEU A N 1
ATOM 656 C CA . LEU A 1 89 ? 4.318 -5.222 0.353 1.00 96.56 89 LEU A CA 1
ATOM 657 C C . LEU A 1 89 ? 2.931 -4.931 0.925 1.00 96.56 89 LEU A C 1
ATOM 659 O O . LEU A 1 89 ? 2.003 -4.602 0.188 1.00 96.56 89 LEU A O 1
ATOM 663 N N . ARG A 1 90 ? 2.800 -5.046 2.246 1.00 96.12 90 ARG A N 1
ATOM 664 C CA . ARG A 1 90 ? 1.640 -4.571 2.999 1.00 96.12 90 ARG A CA 1
ATOM 665 C C . ARG A 1 90 ? 2.071 -3.371 3.825 1.00 96.12 90 ARG A C 1
ATOM 667 O O . ARG A 1 90 ? 3.060 -3.467 4.547 1.00 96.12 90 ARG A O 1
ATOM 674 N N . ILE A 1 91 ? 1.322 -2.283 3.728 1.00 95.50 91 ILE A N 1
ATOM 675 C CA . ILE A 1 91 ? 1.523 -1.086 4.541 1.00 95.50 91 ILE A CA 1
ATOM 676 C C . ILE A 1 91 ? 0.231 -0.839 5.306 1.00 95.50 91 ILE A C 1
ATOM 678 O O . ILE A 1 91 ? -0.841 -0.902 4.709 1.00 95.50 91 ILE A O 1
ATOM 682 N N . ILE A 1 92 ? 0.347 -0.624 6.613 1.00 94.50 92 ILE A N 1
ATOM 683 C CA . ILE A 1 92 ? -0.766 -0.343 7.522 1.00 94.50 92 ILE A CA 1
ATOM 684 C C . ILE A 1 92 ? -0.411 0.930 8.293 1.00 94.50 92 ILE A C 1
ATOM 686 O O . ILE A 1 92 ? 0.727 1.059 8.750 1.00 94.50 92 ILE A O 1
ATOM 690 N N . TRP A 1 93 ? -1.369 1.839 8.443 1.00 94.69 93 TRP A N 1
ATOM 691 C CA . TRP A 1 93 ? -1.256 3.084 9.211 1.00 94.69 93 TRP A CA 1
ATOM 692 C C . TRP A 1 93 ? -2.484 3.288 10.109 1.00 94.69 93 TRP A C 1
ATOM 694 O O . TRP A 1 93 ? -3.473 2.574 9.983 1.00 94.69 93 TRP A O 1
ATOM 704 N N . GLY A 1 94 ? -2.416 4.229 11.053 1.00 92.44 94 GLY A N 1
ATOM 705 C CA . GLY A 1 94 ? -3.414 4.366 12.121 1.00 92.44 94 GLY A CA 1
ATOM 706 C C . GLY A 1 94 ? -3.158 3.411 13.294 1.00 92.44 94 GLY A C 1
ATOM 707 O O . GLY A 1 94 ? -2.005 3.102 13.606 1.00 92.44 94 GLY A O 1
ATOM 708 N N . SER A 1 95 ? -4.221 2.953 13.967 1.00 89.88 95 SER A N 1
ATOM 709 C CA . SER A 1 95 ? -4.126 2.083 15.149 1.00 89.88 95 SER A CA 1
ATOM 710 C C . SER A 1 95 ? -4.378 0.605 14.804 1.00 89.88 95 SER A C 1
ATOM 712 O O . SER A 1 95 ? -5.518 0.219 14.520 1.00 89.88 95 SER A O 1
ATOM 714 N N . PRO A 1 96 ? -3.351 -0.273 14.860 1.00 84.25 96 PRO A N 1
ATOM 715 C CA . PRO A 1 96 ? -3.509 -1.694 14.531 1.00 84.25 96 PRO A CA 1
ATOM 716 C C . PRO A 1 96 ? -4.522 -2.416 15.429 1.00 84.25 96 PRO A C 1
ATOM 718 O O . PRO A 1 96 ? -5.186 -3.354 14.996 1.00 84.25 96 PRO A O 1
ATOM 721 N N . CYS A 1 97 ? -4.651 -1.958 16.675 1.00 84.06 97 CYS A N 1
ATOM 722 C CA . CYS A 1 97 ? -5.641 -2.431 17.634 1.00 84.06 97 CYS A CA 1
ATOM 723 C C . CYS A 1 97 ? -6.697 -1.348 17.859 1.00 84.06 97 CYS A C 1
ATOM 725 O O . CYS A 1 97 ? -6.382 -0.162 17.811 1.00 84.06 97 CYS A O 1
ATOM 727 N N . PHE A 1 98 ? -7.928 -1.748 18.174 1.00 85.06 98 PHE A N 1
ATOM 728 C CA . PHE A 1 98 ? -8.969 -0.792 18.545 1.00 85.06 98 PHE A CA 1
ATOM 729 C C . PHE A 1 98 ? -8.531 0.071 19.738 1.00 85.06 98 PHE A C 1
ATOM 731 O O . PHE A 1 98 ? -8.205 -0.465 20.801 1.00 85.06 98 PHE A O 1
ATOM 738 N N . ASP A 1 99 ? -8.570 1.394 19.573 1.00 87.06 99 ASP A N 1
ATOM 739 C CA . ASP A 1 99 ? -8.275 2.357 20.634 1.00 87.06 99 ASP A CA 1
ATOM 740 C C . ASP A 1 99 ? -9.396 3.395 20.754 1.00 87.06 99 ASP A C 1
ATOM 742 O O . ASP A 1 99 ? -9.484 4.349 19.986 1.00 87.06 99 ASP A O 1
ATOM 746 N N . SER A 1 100 ? -10.243 3.233 21.773 1.00 89.69 100 SER A N 1
ATOM 747 C CA . SER A 1 100 ? -11.360 4.144 22.049 1.00 89.69 100 SER A CA 1
ATOM 748 C C . SER A 1 100 ? -10.947 5.541 22.525 1.00 89.69 100 SER A C 1
ATOM 750 O O . SER A 1 100 ? -11.813 6.391 22.723 1.00 89.69 100 SER A O 1
ATOM 752 N N . THR A 1 101 ? -9.664 5.770 22.814 1.00 92.12 101 THR A N 1
ATOM 753 C CA . THR A 1 101 ? -9.179 7.083 23.260 1.00 92.12 101 THR A CA 1
ATOM 754 C C . THR A 1 101 ? -8.945 8.045 22.096 1.00 92.12 101 THR A C 1
ATOM 756 O O . THR A 1 101 ? -8.959 9.261 22.301 1.00 92.12 101 THR A O 1
ATOM 759 N N . ILE A 1 102 ? -8.811 7.521 20.873 1.00 89.06 102 ILE A N 1
ATOM 760 C CA . ILE A 1 102 ? -8.716 8.311 19.646 1.00 89.06 102 ILE A CA 1
ATOM 761 C C . ILE A 1 102 ? -10.127 8.746 19.251 1.00 89.06 102 ILE A C 1
ATOM 763 O O . ILE A 1 102 ? -10.987 7.928 18.939 1.00 89.06 102 ILE A O 1
ATOM 767 N N . THR A 1 103 ? -10.385 10.048 19.310 1.00 87.62 103 THR A N 1
ATOM 768 C CA . THR A 1 103 ? -11.721 10.620 19.051 1.00 87.62 103 THR A CA 1
ATOM 769 C C . THR A 1 103 ? -11.755 11.550 17.846 1.00 87.62 103 THR A C 1
ATOM 771 O O . THR A 1 103 ? -12.830 11.808 17.312 1.00 87.62 103 THR A O 1
ATOM 774 N N . GLU A 1 104 ? -10.589 12.006 17.397 1.00 92.19 104 GLU A N 1
ATOM 775 C CA . GLU A 1 104 ? -10.424 12.861 16.227 1.00 92.19 104 GLU A CA 1
ATOM 776 C C . GLU A 1 104 ? -9.995 12.016 15.020 1.00 92.19 104 GLU A C 1
ATOM 778 O O . GLU A 1 104 ? -9.328 10.990 15.181 1.00 92.19 104 GLU A O 1
ATOM 783 N N . LEU A 1 105 ? -10.375 12.451 13.817 1.00 93.56 105 LEU A N 1
ATOM 784 C CA . LEU A 1 105 ? -9.848 11.883 12.576 1.00 93.56 105 LEU A CA 1
ATOM 785 C C . LEU A 1 105 ? -8.400 12.348 12.381 1.00 93.56 105 LEU A C 1
ATOM 787 O O . LEU A 1 105 ? -8.122 13.547 12.422 1.00 93.56 105 LEU A O 1
ATOM 791 N N . THR A 1 106 ? -7.503 11.406 12.116 1.00 94.81 106 THR A N 1
ATOM 792 C CA . THR A 1 106 ? -6.148 11.671 11.625 1.00 94.81 106 THR A CA 1
ATOM 793 C C . THR A 1 106 ? -6.143 11.540 10.109 1.00 94.81 106 THR A C 1
ATOM 795 O O . THR A 1 106 ? -6.665 10.556 9.585 1.00 94.81 106 THR A O 1
ATOM 798 N N . ASP A 1 107 ? -5.581 12.534 9.422 1.00 96.06 107 ASP A N 1
ATOM 799 C CA . ASP A 1 107 ? -5.368 12.507 7.976 1.00 96.06 107 ASP A CA 1
ATOM 800 C C . ASP A 1 107 ? -4.102 11.704 7.672 1.00 96.06 107 ASP A C 1
ATOM 802 O O . ASP A 1 107 ? -3.045 11.984 8.221 1.00 96.06 107 ASP A O 1
ATOM 806 N N . TRP A 1 108 ? -4.229 10.692 6.822 1.00 96.56 108 TRP A N 1
ATOM 807 C CA . TRP A 1 108 ? -3.139 9.846 6.340 1.00 96.56 108 TRP A CA 1
ATOM 808 C C . TRP A 1 108 ? -3.017 9.903 4.817 1.00 96.56 108 TRP A C 1
ATOM 810 O O . TRP A 1 108 ? -2.484 8.978 4.192 1.00 96.56 108 TRP A O 1
ATOM 820 N N . THR A 1 109 ? -3.541 10.961 4.195 1.00 97.94 109 THR A N 1
ATOM 821 C CA . THR A 1 109 ? -3.385 11.228 2.765 1.00 97.94 109 THR A CA 1
ATOM 822 C C . THR A 1 109 ? -1.908 11.167 2.400 1.00 97.94 109 THR A C 1
ATOM 824 O O . THR A 1 109 ? -1.040 11.726 3.078 1.00 97.94 109 THR A O 1
ATOM 827 N N . GLY A 1 110 ? -1.603 10.420 1.343 1.00 97.44 110 GLY A N 1
ATOM 828 C CA . GLY A 1 110 ? -0.230 10.016 1.105 1.00 97.44 110 GLY A CA 1
ATOM 829 C C . GLY A 1 110 ? 0.019 9.371 -0.242 1.00 97.44 110 GLY A C 1
ATOM 830 O O . GLY A 1 110 ? -0.837 9.320 -1.132 1.00 97.44 110 GLY A O 1
ATOM 831 N N . SER A 1 111 ? 1.251 8.896 -0.391 1.00 98.12 111 SER A N 1
ATOM 832 C CA . SER A 1 111 ? 1.730 8.267 -1.606 1.00 98.12 111 SER A CA 1
ATOM 833 C C . SER A 1 111 ? 2.739 7.151 -1.349 1.00 98.12 111 SER A C 1
ATOM 835 O O . SER A 1 111 ? 3.497 7.130 -0.379 1.00 98.12 111 SER A O 1
ATOM 837 N N . LEU A 1 112 ? 2.763 6.205 -2.279 1.00 98.31 112 LEU A N 1
ATOM 838 C CA . LEU A 1 112 ? 3.777 5.180 -2.416 1.00 98.31 112 LEU A CA 1
ATOM 839 C C . LEU A 1 112 ? 4.384 5.351 -3.801 1.00 98.31 112 LEU A C 1
ATOM 841 O O . LEU A 1 112 ? 3.682 5.276 -4.812 1.00 98.31 112 LEU A O 1
ATOM 845 N N . SER A 1 113 ? 5.693 5.566 -3.851 1.00 97.69 113 SER A N 1
ATOM 846 C CA . SER A 1 113 ? 6.432 5.734 -5.096 1.00 97.69 113 SER A CA 1
ATOM 847 C C . SER A 1 113 ? 7.630 4.796 -5.174 1.00 97.69 113 SER A C 1
ATOM 849 O O . SER A 1 113 ? 8.183 4.377 -4.157 1.00 97.69 113 SER A O 1
ATOM 851 N N . MET A 1 114 ? 8.050 4.453 -6.392 1.00 95.38 114 MET A N 1
ATOM 852 C CA . MET A 1 114 ? 9.275 3.683 -6.610 1.00 95.38 114 MET A CA 1
ATOM 853 C C . MET A 1 114 ? 10.167 4.294 -7.691 1.00 95.38 114 MET A C 1
ATOM 855 O O . MET A 1 114 ? 9.689 4.800 -8.708 1.00 95.38 114 MET A O 1
ATOM 859 N N . SER A 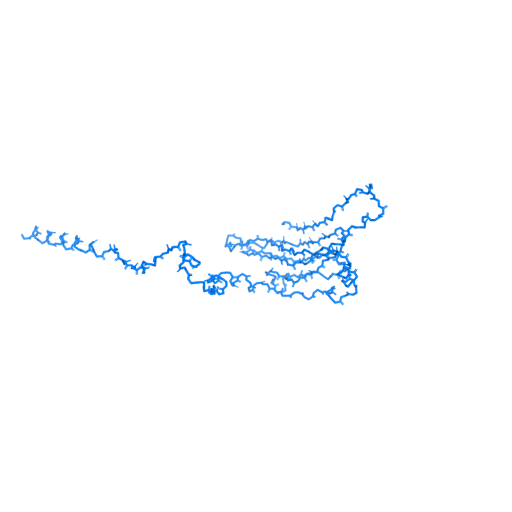1 115 ? 11.487 4.197 -7.513 1.00 93.69 115 SER A N 1
ATOM 860 C CA . SER A 1 115 ? 12.448 4.781 -8.457 1.00 93.69 115 SER A CA 1
ATOM 861 C C . SER A 1 115 ? 12.459 4.068 -9.816 1.00 93.69 115 SER A C 1
ATOM 863 O O . SER A 1 115 ? 12.640 4.709 -10.855 1.00 93.69 115 SER A O 1
ATOM 865 N N . ARG A 1 116 ? 12.229 2.746 -9.836 1.00 89.88 116 ARG A N 1
ATOM 866 C CA . ARG A 1 116 ? 12.255 1.913 -11.048 1.00 89.88 116 ARG A CA 1
ATOM 867 C C . ARG A 1 116 ? 11.372 0.674 -10.909 1.00 89.88 116 ARG A C 1
ATOM 869 O O . ARG A 1 116 ? 11.402 0.020 -9.876 1.00 89.88 116 ARG A O 1
ATOM 876 N N . GLY A 1 117 ? 10.686 0.309 -11.995 1.00 89.81 117 GLY A N 1
ATOM 877 C CA . GLY A 1 117 ? 9.817 -0.867 -12.067 1.00 89.81 117 GLY A CA 1
ATOM 878 C C . GLY A 1 117 ? 8.349 -0.494 -12.242 1.00 89.81 117 GLY A C 1
ATOM 879 O O . GLY A 1 117 ? 8.036 0.430 -13.002 1.00 89.81 117 GLY A O 1
ATOM 880 N N . GLY A 1 118 ? 7.471 -1.225 -11.559 1.00 92.19 118 GLY A N 1
ATOM 881 C CA . GLY A 1 118 ? 6.046 -0.917 -11.466 1.00 92.19 118 GLY A CA 1
ATOM 882 C C . GLY A 1 118 ? 5.390 -1.523 -10.227 1.00 92.19 118 GLY A C 1
ATOM 883 O O . GLY A 1 118 ? 5.906 -2.473 -9.635 1.00 92.19 118 GLY A O 1
ATOM 884 N N . MET A 1 119 ? 4.243 -0.961 -9.851 1.00 94.88 119 MET A N 1
ATOM 885 C CA . MET A 1 119 ? 3.448 -1.372 -8.698 1.00 94.88 119 MET A CA 1
ATOM 886 C C . MET A 1 119 ? 2.012 -1.673 -9.107 1.00 94.88 119 MET A C 1
ATOM 888 O O . MET A 1 119 ? 1.403 -0.907 -9.859 1.00 94.88 119 MET A O 1
ATOM 892 N N . ILE A 1 120 ? 1.467 -2.755 -8.557 1.00 94.94 120 ILE A N 1
ATOM 893 C CA . ILE A 1 120 ? 0.067 -3.147 -8.721 1.00 94.94 120 ILE A CA 1
ATOM 894 C C . ILE A 1 120 ? -0.595 -3.172 -7.354 1.00 94.94 120 ILE A C 1
ATOM 896 O O . ILE A 1 120 ? -0.240 -3.996 -6.508 1.00 94.94 120 ILE A O 1
ATOM 900 N N . LEU A 1 121 ? -1.567 -2.287 -7.148 1.00 96.50 121 LEU A N 1
ATOM 901 C CA . LEU A 1 121 ? -2.407 -2.310 -5.964 1.00 96.50 121 LEU A CA 1
ATOM 902 C C . LEU A 1 121 ? -3.376 -3.490 -6.065 1.00 96.50 121 LEU A C 1
ATOM 904 O O . LEU A 1 121 ? -4.065 -3.669 -7.062 1.00 96.50 121 LEU A O 1
ATOM 908 N N . ARG A 1 122 ? -3.404 -4.339 -5.042 1.00 95.62 122 ARG A N 1
ATOM 909 C CA . ARG A 1 122 ? -4.243 -5.543 -5.022 1.00 95.62 122 ARG A CA 1
ATOM 910 C C . ARG A 1 122 ? -5.406 -5.413 -4.064 1.00 95.62 122 ARG A C 1
ATOM 912 O O . ARG A 1 122 ? -6.476 -5.942 -4.357 1.00 95.62 122 ARG A O 1
ATOM 919 N N . ARG A 1 123 ? -5.187 -4.767 -2.918 1.00 95.94 123 ARG A N 1
ATOM 920 C CA . ARG A 1 123 ? -6.219 -4.564 -1.899 1.00 95.94 123 ARG A CA 1
ATOM 921 C C . ARG A 1 123 ? -6.068 -3.222 -1.209 1.00 95.94 123 ARG A C 1
ATOM 923 O O . ARG A 1 123 ? -4.940 -2.794 -0.960 1.00 95.94 123 ARG A O 1
ATOM 930 N N . THR A 1 124 ? -7.202 -2.631 -0.866 1.00 96.56 124 THR A N 1
ATOM 931 C CA . THR A 1 124 ? -7.310 -1.625 0.191 1.00 96.56 124 THR A CA 1
ATOM 932 C C . THR A 1 124 ? -7.708 -2.329 1.486 1.00 96.56 124 THR A C 1
ATOM 934 O O . THR A 1 124 ? -8.368 -3.369 1.466 1.00 96.56 124 THR A O 1
ATOM 937 N N . ILE A 1 125 ? -7.256 -1.798 2.611 1.00 95.00 125 ILE A N 1
ATOM 938 C CA . ILE A 1 125 ? -7.494 -2.328 3.953 1.00 95.00 125 ILE A CA 1
ATOM 939 C C . ILE A 1 125 ? -8.106 -1.176 4.740 1.00 95.00 125 ILE A C 1
ATOM 941 O O . ILE A 1 125 ? -7.517 -0.103 4.754 1.00 95.00 125 ILE A O 1
ATOM 945 N N . GLY A 1 126 ? -9.275 -1.366 5.340 1.00 93.06 126 GLY A N 1
ATOM 946 C CA . GLY A 1 126 ? -9.879 -0.365 6.234 1.00 93.06 126 GLY A CA 1
ATOM 947 C C . GLY A 1 126 ? -10.702 0.716 5.541 1.00 93.06 126 GLY A C 1
ATOM 948 O O . GLY A 1 126 ? -11.659 1.190 6.132 1.00 93.06 126 GLY A O 1
ATOM 949 N N . PHE A 1 127 ? -10.434 0.982 4.258 1.00 95.00 127 PHE A N 1
ATOM 950 C CA . PHE A 1 127 ? -11.012 2.114 3.526 1.00 95.00 127 PHE A CA 1
ATOM 951 C C . PHE A 1 127 ? -12.541 2.172 3.614 1.00 95.00 127 PHE A C 1
ATOM 953 O O . PHE A 1 127 ? -13.251 1.291 3.107 1.00 95.00 127 PHE A O 1
ATOM 960 N N . GLU A 1 128 ? -13.049 3.260 4.183 1.00 92.00 128 GLU A N 1
ATOM 961 C CA . GLU A 1 128 ? -14.467 3.497 4.341 1.00 92.00 128 GLU A CA 1
ATOM 962 C C . GLU A 1 128 ? -15.092 4.117 3.077 1.00 92.00 128 GLU A C 1
ATOM 964 O O . GLU A 1 128 ? -14.586 5.091 2.503 1.00 92.00 128 GLU A O 1
ATOM 969 N N . PRO A 1 129 ? -16.251 3.600 2.620 1.00 89.62 129 PRO A N 1
ATOM 970 C CA . PRO A 1 129 ? -16.913 4.131 1.438 1.00 89.62 129 PRO A CA 1
ATOM 971 C C . PRO A 1 129 ? -17.244 5.624 1.568 1.00 89.62 129 PRO A C 1
ATOM 973 O O . PRO A 1 129 ? -17.942 6.038 2.494 1.00 89.62 129 PRO A O 1
ATOM 976 N N . ASN A 1 130 ? -16.870 6.401 0.548 1.00 90.62 130 ASN A N 1
ATOM 977 C CA . ASN A 1 130 ? -17.055 7.859 0.439 1.00 90.62 130 ASN A CA 1
ATOM 978 C C . ASN A 1 130 ? -16.131 8.721 1.316 1.00 90.62 130 ASN A C 1
ATOM 980 O O . ASN A 1 130 ? -16.317 9.938 1.334 1.00 90.62 130 ASN A O 1
ATOM 984 N N . GLN A 1 131 ? -15.152 8.127 1.997 1.00 94.50 131 GLN A N 1
ATOM 985 C CA . GLN A 1 131 ? -14.129 8.852 2.748 1.00 94.50 131 GLN A CA 1
ATOM 986 C C . GLN A 1 131 ? -12.749 8.574 2.157 1.00 94.50 131 GLN A C 1
ATOM 988 O O . GLN A 1 131 ? -12.082 9.505 1.703 1.00 94.50 131 GLN A O 1
ATOM 993 N N . ASP A 1 132 ? -12.391 7.294 2.059 1.00 96.50 132 ASP A N 1
ATOM 994 C CA . ASP A 1 132 ? -11.051 6.868 1.671 1.00 96.50 132 ASP A CA 1
ATOM 995 C C . ASP A 1 132 ? -11.059 6.306 0.257 1.00 96.50 132 ASP A C 1
ATOM 997 O O . ASP A 1 132 ? -11.961 5.570 -0.163 1.00 96.50 132 ASP A O 1
ATOM 1001 N N . TYR A 1 133 ? -10.060 6.692 -0.527 1.00 97.38 133 TYR A N 1
ATOM 1002 C CA . TYR A 1 133 ? -9.977 6.291 -1.920 1.00 97.38 133 TYR A CA 1
ATOM 1003 C C . TYR A 1 133 ? -8.573 6.445 -2.482 1.00 97.38 133 TYR A C 1
ATOM 1005 O O . TYR A 1 133 ? -7.778 7.293 -2.084 1.00 97.38 133 TYR A O 1
ATOM 1013 N N . ILE A 1 134 ? -8.291 5.614 -3.477 1.00 97.88 134 ILE A N 1
ATOM 1014 C CA . ILE A 1 134 ? -7.089 5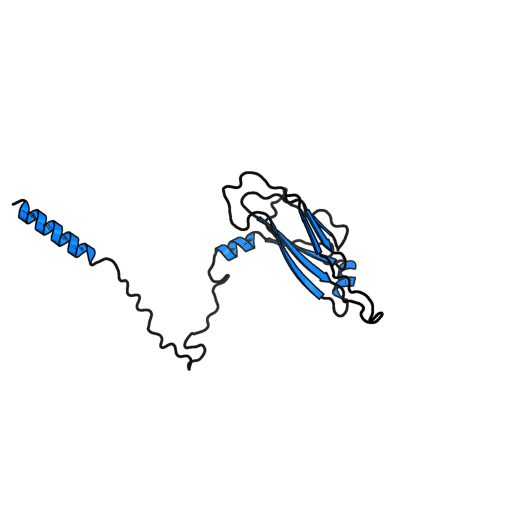.711 -4.295 1.00 97.88 134 ILE A CA 1
ATOM 1015 C C . ILE A 1 134 ? -7.320 6.796 -5.347 1.00 97.88 134 ILE A C 1
ATOM 1017 O O . ILE A 1 134 ? -8.353 6.798 -6.026 1.00 97.88 134 ILE A O 1
ATOM 1021 N N . LEU A 1 135 ? -6.370 7.719 -5.494 1.00 97.19 135 LEU A N 1
ATOM 1022 C CA . LEU A 1 135 ? -6.432 8.738 -6.537 1.00 97.19 135 LEU A CA 1
ATOM 1023 C C . LEU A 1 135 ? -6.288 8.097 -7.928 1.00 97.19 135 LEU A C 1
ATOM 1025 O O . LEU A 1 135 ? -5.642 7.052 -8.074 1.00 97.19 135 LEU A O 1
ATOM 1029 N N . PRO A 1 136 ? -6.862 8.711 -8.983 1.00 95.94 136 PRO A N 1
ATOM 1030 C CA . PRO A 1 136 ? -6.690 8.228 -10.346 1.00 95.94 136 PRO A CA 1
ATOM 1031 C C . PRO A 1 136 ? -5.210 8.064 -10.700 1.00 95.94 136 PRO A C 1
ATOM 1033 O O . PRO A 1 136 ? -4.443 9.025 -10.697 1.00 95.94 136 PRO A O 1
ATOM 1036 N N . ARG A 1 137 ? -4.807 6.835 -11.029 1.00 93.38 137 ARG A N 1
ATOM 1037 C CA . ARG A 1 137 ? -3.409 6.528 -11.333 1.00 93.38 137 ARG A CA 1
ATOM 1038 C C . ARG A 1 137 ? -3.054 6.957 -12.758 1.00 93.38 137 ARG A C 1
ATOM 1040 O O . ARG A 1 137 ? -3.767 6.628 -13.704 1.00 93.38 137 ARG A O 1
ATOM 1047 N N . THR A 1 138 ? -1.916 7.632 -12.914 1.00 91.31 138 THR A N 1
ATOM 1048 C CA . THR A 1 138 ? -1.337 7.984 -14.228 1.00 91.31 138 THR A CA 1
ATOM 1049 C C . THR A 1 138 ? 0.095 7.483 -14.423 1.00 91.31 138 THR A C 1
ATOM 1051 O O . THR A 1 138 ? 0.605 7.529 -15.541 1.00 91.31 138 THR A O 1
ATOM 1054 N N . ASP A 1 139 ? 0.752 7.006 -13.361 1.00 93.38 139 ASP A N 1
ATOM 1055 C CA . ASP A 1 139 ? 2.079 6.383 -13.406 1.00 93.38 139 ASP A CA 1
ATOM 1056 C C . ASP A 1 139 ? 2.050 5.036 -12.665 1.00 93.38 139 ASP A C 1
ATOM 1058 O O . ASP A 1 139 ? 1.638 4.942 -11.507 1.00 93.38 139 ASP A O 1
ATOM 1062 N N . ARG A 1 140 ? 2.556 3.978 -13.308 1.00 92.88 140 ARG A N 1
ATOM 1063 C CA . ARG A 1 140 ? 2.685 2.640 -12.710 1.00 92.88 140 ARG A CA 1
ATOM 1064 C C . ARG A 1 140 ? 3.601 2.609 -11.484 1.00 92.88 140 ARG A C 1
ATOM 1066 O O . ARG A 1 140 ? 3.537 1.661 -10.706 1.00 92.88 140 ARG A O 1
ATOM 1073 N N . LYS A 1 141 ? 4.467 3.610 -11.319 1.00 95.00 141 LYS A N 1
ATOM 1074 C CA . LYS A 1 141 ? 5.403 3.756 -10.196 1.00 95.00 141 LYS A CA 1
ATOM 1075 C C . LYS A 1 141 ? 4.871 4.635 -9.069 1.00 95.00 141 LYS A C 1
ATOM 1077 O O . LYS A 1 141 ? 5.615 4.852 -8.118 1.00 95.00 141 LYS A O 1
ATOM 1082 N N . LEU A 1 142 ? 3.640 5.132 -9.173 1.00 97.19 142 LEU A N 1
ATOM 1083 C CA . LEU A 1 142 ? 3.014 5.986 -8.172 1.00 97.19 142 LEU A CA 1
ATOM 1084 C C . LEU A 1 142 ? 1.624 5.447 -7.815 1.00 97.19 142 LEU A C 1
ATOM 1086 O O . LEU A 1 142 ? 0.831 5.074 -8.686 1.00 97.19 142 LEU A O 1
ATOM 1090 N N . ILE A 1 143 ? 1.353 5.366 -6.521 1.00 97.94 143 ILE A N 1
ATOM 1091 C CA . ILE A 1 143 ? 0.027 5.145 -5.953 1.00 97.94 143 ILE A CA 1
ATOM 1092 C C . ILE A 1 143 ? -0.177 6.282 -4.965 1.00 97.94 143 ILE A C 1
ATOM 1094 O O . ILE A 1 143 ? 0.665 6.486 -4.099 1.00 97.94 143 ILE A O 1
ATOM 1098 N N . GLU A 1 144 ? -1.274 7.005 -5.100 1.00 98.00 144 GLU A N 1
ATOM 1099 C CA . GLU A 1 144 ? -1.656 8.077 -4.185 1.00 98.00 144 GLU A CA 1
ATOM 1100 C C . GLU A 1 144 ? -3.042 7.767 -3.634 1.00 98.00 144 GLU A C 1
ATOM 1102 O O . GLU A 1 144 ? -3.854 7.120 -4.306 1.00 98.00 144 GLU A O 1
ATOM 1107 N N . TRP A 1 145 ? -3.314 8.208 -2.415 1.00 98.00 145 TRP A N 1
ATOM 1108 C CA . TRP A 1 145 ? -4.587 7.968 -1.749 1.00 98.00 145 TRP A CA 1
ATOM 1109 C C . TRP A 1 145 ? -4.960 9.125 -0.837 1.00 98.00 145 TRP A C 1
ATOM 1111 O O . TRP A 1 145 ? -4.108 9.882 -0.380 1.00 98.00 145 TRP A O 1
ATOM 1121 N N . VAL A 1 146 ? -6.252 9.191 -0.551 1.00 97.88 146 VAL A N 1
ATOM 1122 C CA . VAL A 1 146 ? -6.843 9.945 0.548 1.00 97.88 146 VAL A CA 1
ATOM 1123 C C . VAL A 1 146 ? -7.333 8.911 1.556 1.00 97.88 146 VAL A C 1
ATOM 1125 O O . VAL A 1 146 ? -8.025 7.972 1.159 1.00 97.88 146 VAL A O 1
ATOM 1128 N N . SER A 1 147 ? -6.924 9.037 2.818 1.00 96.88 147 SER A N 1
ATOM 1129 C CA . SER A 1 147 ? -7.317 8.124 3.899 1.00 96.88 147 SER A CA 1
ATOM 1130 C C . SER A 1 147 ? -7.374 8.879 5.216 1.00 96.88 147 SER A C 1
ATOM 1132 O O . SER A 1 147 ? -6.480 9.672 5.507 1.00 96.88 147 SER A O 1
ATOM 1134 N N . PHE A 1 148 ? -8.404 8.621 6.011 1.00 95.56 148 PHE A N 1
ATOM 1135 C CA . PHE A 1 148 ? -8.540 9.146 7.356 1.00 95.56 148 PHE A CA 1
ATOM 1136 C C . PHE A 1 148 ? -8.884 8.020 8.319 1.00 95.56 148 PHE A C 1
ATOM 1138 O O . PHE A 1 148 ? -9.755 7.208 8.051 1.00 95.56 148 PHE A O 1
ATOM 1145 N N . THR A 1 149 ? -8.255 7.999 9.491 1.00 93.38 149 THR A N 1
ATOM 1146 C CA . THR A 1 149 ? -8.547 6.969 10.500 1.00 93.38 149 THR A CA 1
ATOM 1147 C C . THR A 1 149 ? -8.813 7.594 11.858 1.00 93.38 149 THR A C 1
ATOM 1149 O O . THR A 1 149 ? -8.255 8.641 12.178 1.00 93.38 149 THR A O 1
ATOM 1152 N N . SER A 1 150 ? -9.585 6.909 12.700 1.00 91.44 150 SER A N 1
ATOM 1153 C CA . SER A 1 150 ? -9.724 7.239 14.126 1.00 91.44 150 SER A CA 1
ATOM 1154 C C . SER A 1 150 ? -9.308 6.056 15.009 1.00 91.44 150 SER A C 1
ATOM 1156 O O . SER A 1 150 ? -8.125 5.812 15.217 1.00 91.44 150 SER A O 1
ATOM 1158 N N . VAL A 1 151 ? -10.270 5.274 15.496 1.00 90.50 151 VAL A N 1
ATOM 1159 C CA . VAL A 1 151 ? -10.072 4.159 16.440 1.00 90.50 151 VAL A CA 1
ATOM 1160 C C . VAL A 1 151 ? -9.477 2.894 15.802 1.00 90.50 151 VAL A C 1
ATOM 1162 O O . VAL A 1 151 ? -9.232 1.913 16.506 1.00 90.50 151 VAL A O 1
ATOM 1165 N N . HIS A 1 152 ? -9.283 2.898 14.481 1.00 88.88 152 HIS A N 1
ATOM 1166 C CA . HIS A 1 152 ? -8.871 1.758 13.657 1.00 88.88 152 HIS A CA 1
ATOM 1167 C C . HIS A 1 152 ? -7.644 2.091 12.790 1.00 88.88 152 HIS A C 1
ATOM 1169 O O . HIS A 1 152 ? -6.953 3.085 13.019 1.00 88.88 152 HIS A O 1
ATOM 1175 N N . HIS A 1 153 ? -7.348 1.214 11.833 1.00 93.06 153 HIS A N 1
ATOM 1176 C CA . HIS A 1 153 ? -6.252 1.337 10.886 1.00 93.06 153 HIS A CA 1
ATOM 1177 C C . HIS A 1 153 ? -6.750 1.159 9.460 1.00 93.06 153 HIS A C 1
ATOM 1179 O O . HIS A 1 153 ? -7.691 0.407 9.210 1.00 93.06 153 HIS A O 1
ATOM 1185 N N . ASP A 1 154 ? -5.987 1.751 8.558 1.00 94.81 154 ASP A N 1
ATOM 1186 C CA . ASP A 1 154 ? -6.116 1.600 7.122 1.00 94.81 154 ASP A CA 1
ATOM 1187 C C . ASP A 1 154 ? -4.824 1.031 6.544 1.00 94.81 154 ASP A C 1
ATOM 1189 O O . ASP A 1 154 ? -3.801 0.889 7.223 1.00 94.81 154 ASP A O 1
ATOM 1193 N N . GLY A 1 155 ? -4.853 0.677 5.266 1.00 95.62 155 GLY A N 1
ATOM 1194 C CA . GLY A 1 155 ? -3.671 0.194 4.588 1.00 95.62 155 GLY A CA 1
ATOM 1195 C C . GLY A 1 155 ? -3.880 -0.182 3.136 1.00 95.62 155 GLY A C 1
ATOM 1196 O O . GLY A 1 155 ? -4.980 -0.159 2.583 1.00 95.62 155 GLY A O 1
ATOM 1197 N N . ILE A 1 156 ? -2.782 -0.604 2.520 1.00 97.31 156 ILE A N 1
ATOM 1198 C CA . ILE A 1 156 ? -2.758 -1.124 1.156 1.00 97.31 156 ILE A CA 1
ATOM 1199 C C . ILE A 1 156 ? -1.888 -2.373 1.058 1.00 97.31 156 ILE A C 1
ATOM 1201 O O . ILE A 1 156 ? -0.884 -2.534 1.758 1.00 97.31 156 ILE A O 1
ATOM 1205 N N . PHE A 1 157 ? -2.260 -3.255 0.133 1.00 97.06 157 PHE A N 1
ATOM 1206 C CA . PHE A 1 157 ? -1.465 -4.412 -0.261 1.00 97.06 157 PHE A CA 1
ATOM 1207 C C . PHE A 1 157 ? -1.081 -4.312 -1.735 1.00 97.06 157 PHE A C 1
ATOM 1209 O O . PHE A 1 157 ? -1.946 -4.276 -2.614 1.00 97.06 157 PHE A O 1
ATOM 1216 N N . VAL A 1 158 ? 0.222 -4.284 -2.003 1.00 97.19 158 VAL A N 1
ATOM 1217 C CA . VAL A 1 158 ? 0.799 -3.941 -3.304 1.00 97.19 158 VAL A CA 1
ATOM 1218 C C . VAL A 1 158 ? 1.804 -5.006 -3.734 1.00 97.19 158 VAL A C 1
ATOM 1220 O O . VAL A 1 158 ? 2.625 -5.466 -2.938 1.00 97.19 158 VAL A O 1
ATOM 1223 N N . TYR A 1 159 ? 1.778 -5.374 -5.013 1.00 95.69 159 TYR A N 1
ATOM 1224 C CA . TYR A 1 159 ? 2.879 -6.097 -5.643 1.00 95.69 159 TYR A CA 1
ATOM 1225 C C . TYR A 1 159 ? 3.866 -5.125 -6.274 1.00 95.69 159 TYR A C 1
ATOM 1227 O O . TYR A 1 159 ? 3.477 -4.256 -7.055 1.00 95.69 159 TYR A O 1
ATOM 1235 N N . LEU A 1 160 ? 5.143 -5.298 -5.947 1.00 94.81 160 LEU A N 1
ATOM 1236 C CA . LEU A 1 160 ? 6.254 -4.539 -6.503 1.00 94.81 160 LEU A CA 1
ATOM 1237 C C . LEU A 1 160 ? 6.986 -5.410 -7.518 1.00 94.81 160 LEU A C 1
ATOM 1239 O O . LEU A 1 160 ? 7.413 -6.518 -7.195 1.00 94.81 160 LEU A O 1
ATOM 1243 N N . PHE A 1 161 ? 7.176 -4.883 -8.718 1.00 92.62 161 PHE A N 1
ATOM 1244 C CA . PHE A 1 161 ? 7.891 -5.552 -9.794 1.00 92.62 161 PHE A CA 1
ATOM 1245 C C . PHE A 1 161 ? 9.178 -4.793 -10.091 1.00 92.62 161 PHE A C 1
ATOM 1247 O O . PHE A 1 161 ? 9.155 -3.675 -10.613 1.00 92.62 161 PHE A O 1
ATOM 1254 N N . VAL A 1 162 ? 10.309 -5.400 -9.737 1.00 90.81 162 VAL A N 1
ATOM 1255 C CA . VAL A 1 162 ? 11.639 -4.804 -9.857 1.00 90.81 162 VAL A CA 1
ATOM 1256 C C . VAL A 1 162 ? 12.382 -5.468 -11.016 1.00 90.81 162 VAL A C 1
ATOM 1258 O O . VAL A 1 162 ? 12.726 -6.650 -10.911 1.00 90.81 162 VAL A O 1
ATOM 1261 N N . PRO A 1 163 ? 12.640 -4.741 -12.121 1.00 84.94 163 PRO A N 1
ATOM 1262 C CA . PRO A 1 163 ? 13.328 -5.310 -13.270 1.00 84.94 163 PRO A CA 1
ATOM 1263 C C . PRO A 1 163 ? 14.744 -5.755 -12.881 1.00 84.94 163 PRO A C 1
ATOM 1265 O O . PRO A 1 163 ? 15.357 -5.134 -12.001 1.00 84.94 163 PRO A O 1
ATOM 1268 N N . PRO A 1 164 ? 15.273 -6.808 -13.528 1.00 78.06 164 PRO A N 1
ATOM 1269 C CA . PRO A 1 164 ? 16.637 -7.251 -13.292 1.00 78.06 164 PRO A CA 1
ATOM 1270 C C . PRO A 1 164 ? 17.626 -6.142 -13.645 1.00 78.06 164 PRO A C 1
ATOM 1272 O O . PRO A 1 164 ? 17.382 -5.302 -14.515 1.00 78.06 164 PRO A O 1
ATOM 1275 N N . PHE A 1 165 ? 18.774 -6.161 -12.980 1.00 71.50 165 PHE A N 1
ATOM 1276 C CA . PHE A 1 165 ? 19.905 -5.352 -13.402 1.00 71.50 165 PHE A CA 1
ATOM 1277 C C . PHE A 1 165 ? 20.453 -5.895 -14.719 1.00 71.50 165 PHE A C 1
ATOM 1279 O O . PHE A 1 165 ? 20.692 -7.098 -14.837 1.00 71.50 165 PHE A O 1
ATOM 1286 N N . ASP A 1 166 ? 20.687 -5.014 -15.690 1.00 62.75 166 ASP A N 1
ATOM 1287 C CA . ASP A 1 166 ? 21.468 -5.375 -16.868 1.00 62.75 166 ASP A CA 1
ATOM 1288 C C . ASP A 1 166 ? 22.949 -5.420 -16.472 1.00 62.75 166 ASP A C 1
ATOM 1290 O O . ASP A 1 166 ? 23.672 -4.426 -16.520 1.00 62.75 166 ASP A O 1
ATOM 1294 N N . SER A 1 167 ? 23.380 -6.578 -15.973 1.00 54.47 167 SER A N 1
ATOM 1295 C CA . SER A 1 167 ? 24.756 -6.822 -15.533 1.00 54.47 167 SER A CA 1
ATOM 1296 C C . SER A 1 167 ? 25.722 -7.083 -16.692 1.00 54.47 167 SER A C 1
ATOM 1298 O O . SER A 1 167 ? 26.913 -7.285 -16.459 1.00 54.47 167 SER A O 1
ATOM 1300 N N . LEU A 1 168 ? 25.238 -7.093 -17.941 1.00 56.38 168 LEU A N 1
ATOM 1301 C CA . LEU A 1 168 ? 26.035 -7.499 -19.098 1.00 56.38 168 LEU A CA 1
ATOM 1302 C C . LEU A 1 168 ? 26.890 -6.373 -19.691 1.00 56.38 168 LEU A C 1
ATOM 1304 O O . LEU A 1 168 ? 27.754 -6.665 -20.518 1.00 56.38 168 LEU A O 1
ATOM 1308 N N . LEU A 1 169 ? 26.681 -5.114 -19.292 1.00 54.56 169 LEU A N 1
ATOM 1309 C CA . LEU A 1 169 ? 27.314 -3.970 -19.958 1.00 54.56 169 LEU A CA 1
ATOM 1310 C C . LEU A 1 169 ? 28.391 -3.236 -19.160 1.00 54.56 169 LEU A C 1
ATOM 1312 O O . LEU A 1 169 ? 29.197 -2.553 -19.788 1.00 54.56 169 LEU A O 1
ATOM 1316 N N . ASP A 1 170 ? 28.478 -3.377 -17.836 1.00 51.56 170 ASP A N 1
ATOM 1317 C CA . ASP A 1 170 ? 29.528 -2.672 -17.096 1.00 51.56 170 ASP A CA 1
ATOM 1318 C C . ASP A 1 170 ? 29.814 -3.287 -15.719 1.00 51.56 170 ASP A C 1
ATOM 1320 O O . ASP A 1 170 ? 29.051 -3.129 -14.767 1.00 51.56 170 ASP A O 1
ATOM 1324 N N . SER A 1 171 ? 30.964 -3.955 -15.584 1.00 57.47 171 SER A N 1
ATOM 1325 C CA . SER A 1 171 ? 31.471 -4.453 -14.296 1.00 57.47 171 SER A CA 1
ATOM 1326 C C . SER A 1 171 ? 31.870 -3.331 -13.324 1.00 57.47 171 SER A C 1
ATOM 1328 O O . SER A 1 171 ? 32.298 -3.620 -12.208 1.00 57.47 171 SER A O 1
ATOM 1330 N N . MET A 1 172 ? 31.789 -2.066 -13.751 1.00 59.66 172 MET A N 1
ATOM 1331 C CA . MET A 1 172 ? 32.077 -0.878 -12.948 1.00 59.66 172 MET A CA 1
ATOM 1332 C C . MET A 1 172 ? 30.849 0.005 -12.687 1.00 59.66 172 MET A C 1
ATOM 1334 O O . MET A 1 172 ? 30.989 1.038 -12.026 1.00 59.66 172 MET A O 1
ATOM 1338 N N . ALA A 1 173 ? 29.654 -0.381 -13.148 1.00 61.84 173 ALA A N 1
ATOM 1339 C CA . ALA A 1 173 ? 28.442 0.357 -12.816 1.00 61.84 173 ALA A CA 1
ATOM 1340 C C . ALA A 1 173 ? 28.157 0.244 -11.312 1.00 61.84 173 ALA A C 1
ATOM 1342 O O . ALA A 1 173 ? 27.964 -0.845 -10.772 1.00 61.84 173 ALA A O 1
ATOM 1343 N N . VAL A 1 174 ? 28.131 1.393 -10.632 1.00 62.00 174 VAL A N 1
ATOM 1344 C CA . VAL A 1 174 ? 27.645 1.479 -9.253 1.00 62.00 174 VAL A CA 1
ATOM 1345 C C . VAL A 1 174 ? 26.158 1.157 -9.273 1.00 62.00 174 VAL A C 1
ATOM 1347 O O . VAL A 1 174 ? 25.359 1.884 -9.866 1.00 62.00 174 VAL A O 1
ATOM 1350 N N . ASP A 1 175 ? 25.812 0.047 -8.633 1.00 67.69 175 ASP A N 1
ATOM 1351 C CA . ASP A 1 175 ? 24.437 -0.369 -8.422 1.00 67.69 175 ASP A CA 1
ATOM 1352 C C . ASP A 1 175 ? 23.686 0.733 -7.656 1.00 67.69 175 ASP A C 1
ATOM 1354 O O . ASP A 1 175 ? 24.031 1.071 -6.520 1.00 67.69 175 ASP A O 1
ATOM 1358 N N . THR A 1 176 ? 22.686 1.337 -8.304 1.00 72.44 176 THR A N 1
ATOM 1359 C CA . THR A 1 176 ? 21.734 2.197 -7.602 1.00 72.44 176 THR A CA 1
ATOM 1360 C C . THR A 1 176 ? 20.566 1.324 -7.148 1.00 72.44 176 THR A C 1
ATOM 1362 O O . THR A 1 176 ? 19.818 0.813 -7.994 1.00 72.44 176 THR A O 1
ATOM 1365 N N . PRO A 1 177 ? 20.390 1.135 -5.826 1.00 83.94 177 PRO A N 1
ATOM 1366 C CA . PRO A 1 177 ? 19.313 0.307 -5.317 1.00 83.94 177 PRO A CA 1
ATOM 1367 C C . PRO A 1 177 ? 17.966 0.902 -5.727 1.00 83.94 177 PRO A C 1
ATOM 1369 O O . PRO A 1 177 ? 17.793 2.123 -5.795 1.00 83.94 177 PRO A O 1
ATOM 1372 N N . VAL A 1 178 ? 16.987 0.034 -5.979 1.00 88.75 178 VAL A N 1
ATOM 1373 C CA . VAL A 1 178 ? 15.611 0.500 -6.162 1.00 88.75 178 VAL A CA 1
ATOM 1374 C C . VAL A 1 178 ? 15.112 1.040 -4.830 1.00 8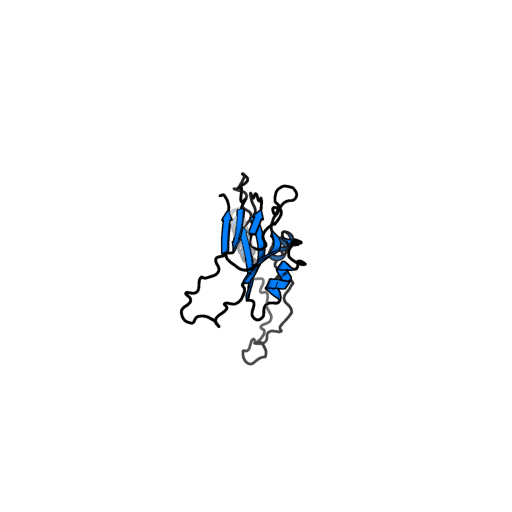8.75 178 VAL A C 1
ATOM 1376 O O . VAL A 1 178 ? 15.150 0.353 -3.812 1.00 88.75 178 VAL A O 1
ATOM 1379 N N . THR A 1 179 ? 14.658 2.287 -4.848 1.00 94.12 179 THR A N 1
ATOM 1380 C CA . THR A 1 179 ? 14.093 2.960 -3.684 1.00 94.12 179 THR A CA 1
ATOM 1381 C C . THR A 1 179 ? 12.584 2.902 -3.790 1.00 94.12 179 THR A C 1
ATOM 1383 O O . THR A 1 179 ? 12.025 3.203 -4.846 1.00 94.12 179 THR A O 1
ATOM 1386 N N . VAL A 1 180 ? 11.948 2.510 -2.693 1.00 96.56 180 VAL A N 1
ATOM 1387 C CA . VAL A 1 180 ? 10.505 2.594 -2.495 1.00 96.56 180 VAL A CA 1
ATOM 1388 C C . VAL A 1 180 ? 10.291 3.619 -1.391 1.00 96.56 180 VAL A C 1
ATOM 1390 O O . VAL A 1 180 ? 10.861 3.479 -0.310 1.00 96.56 180 VAL A O 1
ATOM 1393 N N . THR A 1 181 ? 9.515 4.653 -1.685 1.00 97.44 181 THR A N 1
ATOM 1394 C CA . THR A 1 181 ? 9.245 5.761 -0.773 1.00 97.44 181 THR A CA 1
ATOM 1395 C C . THR A 1 181 ? 7.772 5.732 -0.414 1.00 97.44 181 THR A C 1
ATOM 1397 O O . THR A 1 181 ? 6.922 5.831 -1.296 1.00 97.44 181 THR A O 1
ATOM 1400 N N . PHE A 1 182 ? 7.496 5.585 0.874 1.00 97.44 182 PHE A N 1
ATOM 1401 C CA . PHE A 1 182 ? 6.176 5.744 1.465 1.00 97.44 182 PHE A CA 1
ATOM 1402 C C . PHE A 1 182 ? 6.144 7.093 2.178 1.00 97.44 182 PHE A C 1
ATOM 1404 O O . PHE A 1 182 ? 7.047 7.372 2.970 1.00 97.44 182 PHE A O 1
ATOM 1411 N N . ASP A 1 183 ? 5.148 7.911 1.865 1.00 96.75 183 ASP A N 1
ATOM 1412 C CA . ASP A 1 183 ? 4.980 9.249 2.420 1.00 96.75 183 ASP A CA 1
ATOM 1413 C C . ASP A 1 183 ? 3.514 9.474 2.799 1.00 96.75 183 ASP A C 1
ATOM 1415 O O . ASP A 1 183 ? 2.617 9.105 2.041 1.00 96.75 183 ASP A O 1
ATOM 1419 N N . THR A 1 184 ? 3.279 10.064 3.963 1.00 91.94 184 THR A N 1
ATOM 1420 C CA . THR A 1 184 ? 1.952 10.396 4.496 1.00 91.94 184 THR A CA 1
ATOM 1421 C C . THR A 1 184 ? 2.054 11.716 5.233 1.00 91.94 184 THR A C 1
ATOM 1423 O O . THR A 1 184 ? 3.023 11.929 5.970 1.00 91.94 184 THR A O 1
ATOM 1426 N N . GLU A 1 185 ? 1.050 12.577 5.094 1.00 77.50 185 GLU A N 1
ATOM 1427 C CA . GLU A 1 185 ? 0.898 13.672 6.050 1.00 77.50 185 GLU A CA 1
ATOM 1428 C C . GLU A 1 185 ? 0.559 13.075 7.436 1.00 77.50 185 GLU A C 1
ATOM 1430 O O . GLU A 1 185 ? -0.131 12.057 7.495 1.00 77.50 185 GLU A O 1
ATOM 1435 N N . PRO A 1 186 ? 1.146 13.581 8.536 1.00 59.53 186 PRO A N 1
ATOM 1436 C CA . PRO A 1 186 ? 0.822 13.130 9.889 1.00 59.53 186 PRO A CA 1
ATOM 1437 C C . PRO A 1 186 ? -0.485 13.717 10.433 1.00 59.53 186 PRO A C 1
ATOM 1439 O O . PRO A 1 186 ? -0.838 14.858 10.052 1.00 59.53 186 PRO A O 1
#

Secondary structure (DSSP, 8-state):
-HHHHHHHHHHHHHHHTTSSS------------TTSGGGG----PPPGGGG-HHHHHHHTTEEE---TTTTSHHHHHHHTSTT-EEEEEEEEEE-SS--TT--SPEE--EEEEESSSEEEEEEEESPPTTT-EEPPP--TTEEEEE-EESSSEEEEEEEEEEPPP-TTS-TT----PPPEEEEE--

Sequence (186 aa):
MLKRILVLTLLSGLLASMAGCSKDSASPEQELSIAQQFGGFTPTDEAPNFGDPDLTAGLAVEAEYNDIYLDSLDYDSVVNLPAINAYALRIIWGSPCFDSTITELTDWTGSLSMSRGGMILRRTIGFEPNQDYILPRTDRKLIEWVSFTSVHHDGIFVYLFVPPFDSLLDSMAVDTPVTVTFDTEP

Foldseek 3Di:
DVVVVVVVVVVVVVVVVVVDDDPPPPPPPQCQDPPDDVSSDDDDDADVVNPDVVSVVQVVQKDFDDFPCPPPPLVVVQPVAPDKDKDKDKDKDDDAAFDPVFDDKDKFWWKKFKPDGFKDWTIKGNDDPPQKDWDDDDDRRMTTITDIDTRHMIITMMMTIHHDDPPPPDPPDDDDDMDIDIDTDD

Radius of gyration: 29.93 Å; chains: 1; bounding box: 59×57×96 Å

pLDDT: mean 81.44, std 15.67, range [43.88, 98.31]